Protein AF-A0A3M4YU44-F1 (afdb_monomer_lite)

Structure (mmCIF, N/CA/C/O backbone):
data_AF-A0A3M4YU44-F1
#
_entry.id   AF-A0A3M4YU44-F1
#
loop_
_atom_site.group_PDB
_atom_site.id
_atom_site.type_symbol
_atom_site.label_atom_id
_atom_site.label_alt_id
_atom_site.label_comp_id
_atom_site.label_asym_id
_atom_site.label_entity_id
_atom_site.label_seq_id
_atom_site.pdbx_PDB_ins_code
_atom_site.Cartn_x
_atom_site.Cartn_y
_atom_site.Cartn_z
_atom_site.occupancy
_atom_site.B_iso_or_equiv
_atom_site.auth_seq_id
_atom_site.auth_comp_id
_atom_site.auth_asym_id
_atom_site.auth_atom_id
_atom_site.pdbx_PDB_model_num
ATOM 1 N N . MET A 1 1 ? -4.300 -7.933 26.948 1.00 83.62 1 MET A N 1
ATOM 2 C CA . MET A 1 1 ? -4.674 -7.050 25.823 1.00 83.62 1 MET A CA 1
ATOM 3 C C . MET A 1 1 ? -3.833 -5.784 25.876 1.00 83.62 1 MET A C 1
ATOM 5 O O . MET A 1 1 ? -3.961 -5.032 26.837 1.00 83.62 1 MET A O 1
ATOM 9 N N . LYS A 1 2 ? -3.000 -5.558 24.861 1.00 88.75 2 LYS A N 1
ATOM 10 C CA . LYS A 1 2 ? -2.178 -4.358 24.699 1.00 88.75 2 LYS A CA 1
ATOM 11 C C . LYS A 1 2 ? -3.023 -3.205 24.168 1.00 88.75 2 LYS A C 1
ATOM 13 O O . LYS A 1 2 ? -3.857 -3.409 23.289 1.00 88.75 2 LYS A O 1
ATOM 18 N N . THR A 1 3 ? -2.814 -1.994 24.671 1.00 90.19 3 THR A N 1
ATOM 19 C CA . THR A 1 3 ? -3.514 -0.793 24.182 1.00 90.19 3 THR A CA 1
ATOM 20 C C . THR A 1 3 ? -2.537 0.156 23.498 1.00 90.19 3 THR A C 1
ATOM 22 O O . THR A 1 3 ? -1.571 0.607 24.126 1.00 90.19 3 THR A O 1
ATOM 25 N N . THR A 1 4 ? -2.831 0.515 22.255 1.00 93.12 4 THR A N 1
ATOM 26 C CA . THR A 1 4 ? -2.041 1.422 21.426 1.00 93.12 4 THR A CA 1
ATOM 27 C C . THR A 1 4 ? -2.797 2.729 21.220 1.00 93.12 4 THR A C 1
ATOM 29 O O . THR A 1 4 ? -3.861 2.755 20.602 1.00 93.12 4 THR A O 1
ATOM 32 N N . HIS A 1 5 ? -2.227 3.821 21.730 1.00 93.50 5 HIS A N 1
ATOM 33 C CA . HIS A 1 5 ? -2.733 5.177 21.531 1.00 93.50 5 HIS A CA 1
ATOM 34 C C . HIS A 1 5 ? -2.024 5.838 20.345 1.00 93.50 5 HIS A C 1
ATOM 36 O O . HIS A 1 5 ? -0.799 5.985 20.354 1.00 93.50 5 HIS A O 1
ATOM 42 N N . LEU A 1 6 ? -2.788 6.235 19.333 1.00 94.44 6 LEU A N 1
ATOM 43 C CA . LEU A 1 6 ? -2.293 6.915 18.140 1.00 94.44 6 LEU A CA 1
ATOM 44 C C . LEU A 1 6 ? -2.372 8.436 18.303 1.00 94.44 6 LEU A C 1
ATOM 46 O O . LEU A 1 6 ? -3.349 8.968 18.828 1.00 94.44 6 LEU A O 1
ATOM 50 N N . GLN A 1 7 ? -1.350 9.147 17.832 1.00 94.06 7 GLN A N 1
ATOM 51 C CA . GLN A 1 7 ? -1.320 10.607 17.807 1.00 94.06 7 GLN A CA 1
ATOM 52 C C . GLN A 1 7 ? -0.838 11.091 16.441 1.00 94.06 7 GLN A C 1
ATOM 54 O O . GLN A 1 7 ? 0.248 10.720 15.987 1.00 94.06 7 GLN A O 1
ATOM 59 N N . HIS A 1 8 ? -1.649 11.931 15.802 1.00 90.75 8 HIS A N 1
ATOM 60 C CA . HIS A 1 8 ? -1.311 12.575 14.538 1.00 90.75 8 HIS A CA 1
ATOM 61 C C . HIS A 1 8 ? -0.035 13.412 14.645 1.00 90.75 8 HIS A C 1
ATOM 63 O O . HIS A 1 8 ? 0.298 13.946 15.706 1.00 90.75 8 HIS A O 1
ATOM 69 N N . HIS A 1 9 ? 0.661 13.569 13.521 1.00 89.56 9 HIS A N 1
ATOM 70 C CA . HIS A 1 9 ? 1.688 14.592 13.396 1.00 89.56 9 HIS A CA 1
ATOM 71 C C . HIS A 1 9 ? 1.052 15.997 13.466 1.00 89.56 9 HIS A C 1
ATOM 73 O O . HIS A 1 9 ? 0.147 16.275 12.676 1.00 89.56 9 HIS A O 1
ATOM 79 N N . PRO A 1 10 ? 1.517 16.902 14.356 1.00 85.75 10 PRO A N 1
ATOM 80 C CA . PRO A 1 10 ? 0.877 18.206 14.568 1.00 85.75 10 PRO A CA 1
ATOM 81 C C . PRO A 1 10 ? 0.755 19.071 13.306 1.00 85.75 10 PRO A C 1
ATOM 83 O O . PRO A 1 10 ? -0.218 19.799 13.142 1.00 85.75 10 PRO A O 1
ATOM 86 N N . SER A 1 11 ? 1.714 18.969 12.379 1.00 86.31 11 SER A N 1
ATOM 87 C CA . SER A 1 11 ? 1.707 19.750 11.130 1.00 86.31 11 SER A CA 1
ATOM 88 C C . SER A 1 11 ? 0.613 19.362 10.126 1.00 86.31 11 SER A C 1
ATOM 90 O O . SER A 1 11 ? 0.439 20.068 9.138 1.00 86.31 11 SER A O 1
ATOM 92 N N . LEU A 1 12 ? -0.108 18.255 10.341 1.00 80.12 12 LEU A N 1
ATOM 93 C CA . LEU A 1 12 ? -1.156 17.802 9.418 1.00 80.12 12 LEU A CA 1
ATOM 94 C C . LEU A 1 12 ? -2.470 18.576 9.581 1.00 80.12 12 LEU A C 1
ATOM 96 O O . LEU A 1 12 ? -3.346 18.457 8.730 1.00 80.12 12 LEU A O 1
ATOM 100 N N . GLY A 1 13 ? -2.630 19.337 10.670 1.00 82.75 13 GLY A N 1
ATOM 101 C CA . GLY A 1 13 ? -3.867 20.070 10.959 1.00 82.75 13 GLY A CA 1
ATOM 102 C C . GLY A 1 13 ? -5.060 19.176 11.323 1.00 82.75 13 GLY A C 1
ATOM 103 O O . GLY A 1 13 ? -6.189 19.655 11.371 1.00 82.75 13 GLY A O 1
ATOM 104 N N . TYR A 1 14 ? -4.831 17.884 11.572 1.00 87.06 14 TYR A N 1
ATOM 105 C CA . TYR A 1 14 ? -5.854 16.970 12.081 1.00 87.06 14 TYR A CA 1
ATOM 106 C C . TYR A 1 14 ? -6.118 17.219 13.564 1.00 87.06 14 TYR A C 1
ATOM 108 O O . TYR A 1 14 ? -5.271 17.766 14.273 1.00 87.06 14 TYR A O 1
ATOM 116 N N . LEU A 1 15 ? -7.286 16.781 14.040 1.00 83.50 15 LEU A N 1
ATOM 117 C CA . LEU A 1 15 ? -7.643 16.919 15.447 1.00 83.50 15 LEU A CA 1
ATOM 118 C C . LEU A 1 15 ? -6.595 16.245 16.339 1.00 83.50 15 LEU A C 1
ATOM 120 O O . LEU A 1 15 ? -6.173 15.101 16.115 1.00 83.50 15 LEU A O 1
ATOM 124 N N . ALA A 1 16 ? -6.176 16.988 17.360 1.00 82.69 16 ALA A N 1
ATOM 125 C CA . ALA A 1 16 ? -5.323 16.476 18.414 1.00 82.69 16 ALA A CA 1
ATOM 126 C C . ALA A 1 16 ? -6.103 15.478 19.285 1.00 82.69 16 ALA A C 1
ATOM 128 O O . ALA A 1 16 ? -7.325 15.545 19.404 1.00 82.69 16 ALA A O 1
ATOM 129 N N . ALA A 1 17 ? -5.388 14.535 19.899 1.00 80.25 17 ALA A N 1
ATOM 130 C CA . ALA A 1 17 ? -6.001 13.419 20.622 1.00 80.25 17 ALA A CA 1
ATOM 131 C C . ALA A 1 17 ? -6.853 13.841 21.837 1.00 80.25 17 ALA A C 1
ATOM 133 O O . ALA A 1 17 ? -7.751 13.108 22.237 1.00 80.25 17 ALA A O 1
ATOM 134 N N . ASP A 1 18 ? -6.563 14.995 22.433 1.00 81.00 18 ASP A N 1
ATOM 135 C CA . ASP A 1 18 ? -7.327 15.608 23.528 1.00 81.00 18 ASP A CA 1
ATOM 136 C C . ASP A 1 18 ? -8.615 16.301 23.060 1.00 81.00 18 ASP A C 1
ATOM 138 O O . ASP A 1 18 ? -9.550 16.461 23.842 1.00 81.00 18 ASP A O 1
ATOM 142 N N . SER A 1 19 ? -8.659 16.677 21.784 1.00 84.62 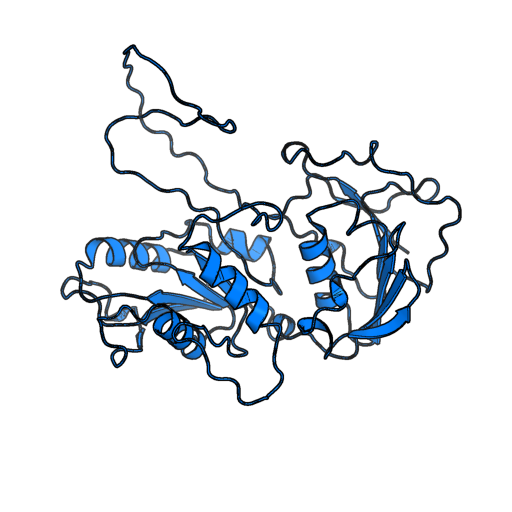19 SER A N 1
ATOM 143 C CA . SER A 1 19 ? -9.783 17.336 21.122 1.00 84.62 19 SER A CA 1
ATOM 144 C C . SER A 1 19 ? -10.756 16.333 20.488 1.00 84.62 19 SER A C 1
ATOM 146 O O . SER A 1 19 ? -11.848 16.709 20.066 1.00 84.62 19 SER A O 1
ATOM 148 N N . LEU A 1 20 ? -10.372 15.054 20.409 1.00 88.19 20 LEU A N 1
ATOM 149 C CA . LEU A 1 20 ? -11.251 13.965 19.992 1.00 88.19 20 LEU A CA 1
ATOM 150 C C . LEU A 1 20 ? -12.253 13.613 21.098 1.00 88.19 20 LEU A C 1
ATOM 152 O O . LEU A 1 20 ? -12.039 13.865 22.287 1.00 88.19 20 LEU A O 1
ATOM 156 N N . ARG A 1 21 ? -13.355 12.967 20.705 1.00 87.56 21 ARG A N 1
ATOM 157 C CA . ARG A 1 21 ? -14.306 12.396 21.666 1.00 87.56 21 ARG A CA 1
ATOM 158 C C . ARG A 1 21 ? -13.589 11.390 22.569 1.00 87.56 21 ARG A C 1
ATOM 160 O O . ARG A 1 21 ? -12.641 10.723 22.165 1.00 87.56 21 ARG A O 1
ATOM 167 N N . LYS A 1 22 ? -14.058 11.250 23.807 1.00 88.19 22 LYS A N 1
ATOM 168 C CA . LYS A 1 22 ? -13.514 10.247 24.731 1.00 88.19 22 LYS A CA 1
ATOM 169 C C . LYS A 1 22 ? -14.003 8.850 24.352 1.00 88.19 22 LYS A C 1
ATOM 171 O O . LYS A 1 22 ? -15.075 8.698 23.771 1.00 88.19 22 LYS A O 1
ATOM 176 N N . LEU A 1 23 ? -13.225 7.829 24.713 1.00 88.44 23 LEU A N 1
ATOM 177 C CA . LEU A 1 23 ? -13.698 6.447 24.635 1.00 88.44 23 LEU A CA 1
ATOM 178 C C . LEU A 1 23 ? -14.865 6.227 25.612 1.00 88.44 23 LEU A C 1
ATOM 180 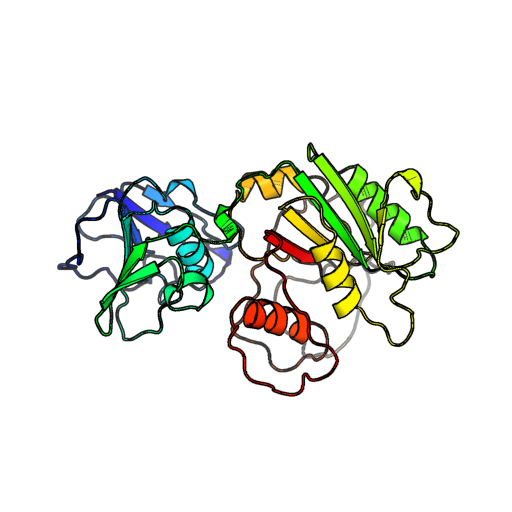O O . LEU A 1 23 ? -14.791 6.721 26.745 1.00 88.44 23 LEU A O 1
ATOM 184 N N . PRO A 1 24 ? -15.907 5.471 25.221 1.00 86.62 24 PRO A N 1
ATOM 185 C CA . PRO A 1 24 ? -16.984 5.098 26.128 1.00 86.62 24 PRO A CA 1
ATOM 186 C C . PRO A 1 24 ? -16.448 4.348 27.353 1.00 86.62 24 PRO A C 1
ATOM 188 O O . PRO A 1 24 ? -15.664 3.407 27.231 1.00 86.62 24 PRO A O 1
ATOM 191 N N . VAL A 1 25 ? -16.894 4.749 28.547 1.00 76.12 25 VAL A N 1
ATOM 192 C CA . VAL A 1 25 ? -16.453 4.186 29.841 1.00 76.12 25 VAL A CA 1
ATOM 193 C C . VAL A 1 25 ? -16.729 2.679 29.946 1.00 76.12 25 VAL A C 1
ATOM 195 O O . VAL A 1 25 ? -15.941 1.958 30.550 1.00 76.12 25 VAL A O 1
ATOM 198 N N . GLY A 1 26 ? -17.812 2.209 29.323 1.00 75.62 26 GLY A N 1
ATOM 199 C CA . GLY A 1 26 ? -18.230 0.806 29.294 1.00 75.62 26 GLY A CA 1
ATOM 200 C C . GLY A 1 26 ? -18.048 0.133 27.936 1.00 75.62 26 GLY A C 1
ATOM 201 O O . GLY A 1 26 ? -18.874 -0.700 27.581 1.00 75.62 26 GLY A O 1
ATOM 202 N N . LEU A 1 27 ? -17.036 0.514 27.145 1.00 83.12 27 LEU A N 1
ATOM 203 C CA . LEU A 1 27 ? -16.781 -0.125 25.852 1.00 83.12 27 LEU A CA 1
ATOM 204 C C . LEU A 1 27 ? -16.556 -1.637 26.032 1.00 83.12 27 LEU A C 1
ATOM 206 O O . LEU A 1 27 ? -15.514 -2.069 26.531 1.00 83.12 27 LEU A O 1
ATOM 210 N N . LEU A 1 28 ? -17.535 -2.429 25.600 1.00 81.31 28 LEU A N 1
ATOM 211 C CA . LEU A 1 28 ? -17.435 -3.880 25.522 1.00 81.31 28 LEU A CA 1
ATOM 212 C C . LEU A 1 28 ? -16.809 -4.254 24.181 1.00 81.31 28 LEU A C 1
ATOM 214 O O . LEU A 1 28 ? -17.248 -3.794 23.129 1.00 81.31 28 LEU A O 1
ATOM 218 N N . LEU A 1 29 ? -15.764 -5.076 24.226 1.00 84.88 29 LEU A N 1
ATOM 219 C CA . LEU A 1 29 ? -15.145 -5.610 23.019 1.00 84.88 29 LEU A CA 1
ATOM 220 C C . LEU A 1 29 ? -15.866 -6.907 22.633 1.00 84.88 29 LEU A C 1
ATOM 222 O O . LEU A 1 29 ? -16.117 -7.725 23.518 1.00 84.88 29 LEU A O 1
ATOM 226 N N . PRO A 1 30 ? -16.178 -7.121 21.343 1.00 81.00 30 PRO A N 1
ATOM 227 C CA . PRO A 1 30 ? -16.988 -8.263 20.904 1.00 81.00 30 PRO A CA 1
ATOM 228 C C . PRO A 1 30 ? -16.276 -9.613 21.060 1.00 81.00 30 PRO A C 1
ATOM 230 O O . PRO A 1 30 ? -16.898 -10.669 21.055 1.00 81.00 30 PRO A O 1
ATOM 233 N N . HIS A 1 31 ? -14.954 -9.606 21.218 1.00 81.62 31 HIS A N 1
ATOM 234 C CA . HIS A 1 31 ? -14.173 -10.796 21.517 1.00 81.62 31 HIS A CA 1
ATOM 235 C C . HIS A 1 31 ? -12.928 -10.427 22.323 1.00 81.62 31 HIS A C 1
ATOM 237 O O . HIS A 1 31 ? -12.498 -9.270 22.347 1.00 81.62 31 HIS A O 1
ATOM 243 N N . GLU A 1 32 ? -12.296 -11.431 22.932 1.00 83.19 32 GLU A N 1
ATOM 244 C CA . GLU A 1 32 ? -10.945 -11.265 23.457 1.00 83.19 32 GLU A CA 1
ATOM 245 C C . GLU A 1 32 ? -10.005 -10.860 22.320 1.00 83.19 32 GLU A C 1
ATOM 247 O O . GLU A 1 32 ? -9.928 -11.515 21.276 1.00 83.19 32 GLU A O 1
ATOM 252 N N . CYS A 1 33 ? -9.309 -9.742 22.496 1.00 87.38 33 CYS A N 1
ATOM 253 C CA . CYS A 1 33 ? -8.327 -9.262 21.542 1.00 87.38 33 CYS A CA 1
ATOM 254 C C . CYS A 1 33 ? -6.973 -9.077 22.225 1.00 87.38 33 CYS A C 1
ATOM 256 O O . CYS A 1 33 ? -6.862 -8.676 23.389 1.00 87.38 33 CYS A O 1
ATOM 258 N N . SER A 1 34 ? -5.920 -9.355 21.474 1.00 88.81 34 SER A N 1
ATOM 259 C CA . SER A 1 34 ? -4.541 -9.143 21.887 1.00 88.81 34 SER A CA 1
ATOM 260 C C . SER A 1 34 ? -4.178 -7.668 21.841 1.00 88.81 34 SER A C 1
ATOM 262 O O . SER A 1 34 ? -3.433 -7.216 22.709 1.00 88.81 34 SER A O 1
ATOM 264 N N . GLY A 1 35 ? -4.739 -6.912 20.890 1.00 91.06 35 GLY A N 1
ATOM 265 C CA . GLY A 1 35 ? -4.455 -5.493 20.683 1.00 91.06 35 GLY A CA 1
ATOM 266 C C . GLY A 1 35 ? -5.712 -4.639 20.532 1.00 91.06 35 GLY A C 1
ATOM 267 O O . GLY A 1 35 ? -6.650 -5.013 19.837 1.00 91.06 35 GLY A O 1
ATOM 268 N N . PHE A 1 36 ? -5.706 -3.468 21.161 1.00 93.12 36 PHE A N 1
ATOM 269 C CA . PHE A 1 36 ? -6.707 -2.417 20.996 1.00 93.12 36 PHE A CA 1
ATOM 270 C C . PHE A 1 36 ? -6.033 -1.143 20.493 1.00 93.12 36 PHE A C 1
ATOM 272 O O . PHE A 1 36 ? -5.060 -0.689 21.100 1.00 93.12 36 PHE A O 1
ATOM 279 N N . VAL A 1 37 ? -6.545 -0.560 19.413 1.00 94.75 37 VAL A N 1
ATOM 280 C CA . VAL A 1 37 ? -5.933 0.576 18.716 1.00 94.75 37 VAL A CA 1
ATOM 281 C C . VAL A 1 37 ? -6.946 1.709 18.561 1.00 94.75 37 VAL A C 1
ATOM 283 O O . VAL A 1 37 ? -8.046 1.499 18.051 1.00 94.75 37 VAL A O 1
ATOM 286 N N . SER A 1 38 ? -6.578 2.920 18.985 1.00 95.00 38 SER A N 1
ATOM 287 C CA . SER A 1 38 ? -7.413 4.117 18.815 1.00 95.00 38 SER A CA 1
ATOM 288 C C . SER A 1 38 ? -6.592 5.408 18.878 1.00 95.00 38 SER A C 1
ATOM 290 O O . SER A 1 38 ? -5.527 5.451 19.500 1.00 95.00 38 SER A O 1
ATOM 292 N N . PHE A 1 39 ? -7.106 6.487 18.280 1.00 94.06 39 PHE A N 1
ATOM 293 C CA . PHE A 1 39 ? -6.606 7.854 18.494 1.00 94.06 39 PHE A CA 1
ATOM 294 C C . PHE A 1 39 ? -7.086 8.461 19.818 1.00 94.06 39 PHE A C 1
ATOM 296 O O . PHE A 1 39 ? -6.513 9.434 20.318 1.00 94.06 39 PHE A O 1
ATOM 303 N N . ARG A 1 40 ? -8.110 7.861 20.424 1.00 92.56 40 ARG A N 1
ATOM 304 C CA . ARG A 1 40 ? -8.697 8.294 21.688 1.00 92.56 40 ARG A CA 1
ATOM 305 C C . ARG A 1 40 ? -7.987 7.601 22.843 1.00 92.56 40 ARG A C 1
ATOM 307 O O . ARG A 1 40 ? -7.779 6.388 22.836 1.00 92.56 40 ARG A O 1
ATOM 314 N N . ALA A 1 41 ? -7.604 8.371 23.857 1.00 82.25 41 ALA A N 1
ATOM 315 C CA . ALA A 1 41 ? -6.968 7.810 25.043 1.00 82.25 41 ALA A CA 1
ATOM 316 C C . ALA A 1 41 ? -7.983 7.001 25.867 1.00 82.25 41 ALA A C 1
ATOM 318 O O . ALA A 1 41 ? -9.099 7.459 26.119 1.00 82.25 41 ALA A O 1
ATOM 319 N N . HIS A 1 42 ? -7.589 5.807 26.317 1.00 76.69 42 HIS A N 1
ATOM 320 C CA . HIS A 1 42 ? -8.435 5.003 27.194 1.00 76.69 42 HIS A CA 1
ATOM 321 C C . HIS A 1 42 ? -8.488 5.638 28.595 1.00 76.69 42 HIS A C 1
ATOM 323 O O . HIS A 1 42 ? -7.430 5.879 29.175 1.00 76.69 42 HIS A O 1
ATOM 329 N N . PRO A 1 43 ? -9.684 5.882 29.173 1.00 70.50 43 PRO A N 1
ATOM 330 C CA . PRO A 1 43 ? -9.803 6.589 30.452 1.00 70.50 43 PRO A CA 1
ATOM 331 C C . PRO A 1 43 ? -9.228 5.807 31.644 1.00 70.50 43 PRO A C 1
ATOM 333 O O . PRO A 1 43 ? -8.604 6.403 32.512 1.00 70.50 43 PRO A O 1
ATOM 336 N N . PHE A 1 44 ? -9.406 4.479 31.676 1.00 70.31 44 PHE A N 1
ATOM 337 C CA . PHE A 1 44 ? -9.005 3.644 32.824 1.00 70.31 44 PHE A CA 1
ATOM 338 C C . PHE A 1 44 ? -7.826 2.694 32.576 1.00 70.31 44 PHE A C 1
ATOM 340 O O . PHE A 1 44 ? -7.139 2.310 33.518 1.00 70.31 44 PHE A O 1
ATOM 347 N N . ARG A 1 45 ? -7.574 2.277 31.328 1.00 71.50 45 ARG A N 1
ATOM 348 C CA . ARG A 1 45 ? -6.480 1.351 31.007 1.00 71.50 45 ARG A CA 1
ATOM 349 C C . ARG A 1 45 ? -5.213 2.135 30.702 1.00 71.50 45 ARG A C 1
ATOM 351 O O . ARG A 1 45 ? -5.212 3.034 29.862 1.00 71.50 45 ARG A O 1
ATOM 358 N N . LYS A 1 46 ? -4.119 1.769 31.373 1.00 72.69 46 LYS A N 1
ATOM 359 C CA . LYS A 1 46 ? -2.799 2.345 31.115 1.00 72.69 46 LYS A CA 1
ATOM 360 C C . LYS A 1 46 ? -2.396 2.037 29.675 1.00 72.69 46 LYS A C 1
ATOM 362 O O . LYS A 1 46 ? -2.344 0.877 29.283 1.00 72.69 46 LYS A O 1
ATOM 367 N N . ARG A 1 47 ? -2.082 3.086 28.911 1.00 74.06 47 ARG A N 1
ATOM 368 C CA . ARG A 1 47 ? -1.545 2.957 27.553 1.00 74.06 47 ARG A CA 1
ATOM 369 C C . ARG A 1 47 ? -0.215 2.207 27.581 1.00 74.06 47 ARG A C 1
ATOM 371 O O . ARG A 1 47 ? 0.779 2.730 28.078 1.00 74.06 47 ARG A O 1
ATOM 378 N N . GLU A 1 48 ? -0.210 0.986 27.064 1.00 81.25 48 GLU A N 1
ATOM 379 C CA . GLU A 1 48 ? 1.018 0.204 26.901 1.00 81.25 48 GLU A CA 1
ATOM 380 C C . GLU A 1 48 ? 1.911 0.793 25.803 1.00 81.25 48 GLU A C 1
ATOM 382 O O . GLU A 1 48 ? 3.132 0.811 25.938 1.00 81.25 48 GLU A O 1
ATOM 387 N N . ARG A 1 49 ? 1.308 1.345 24.741 1.00 88.25 49 ARG A N 1
ATOM 388 C CA . ARG A 1 49 ? 2.041 1.944 23.624 1.00 88.25 49 ARG A CA 1
ATOM 389 C C . ARG A 1 49 ? 1.451 3.278 23.187 1.00 88.25 49 ARG A C 1
ATOM 391 O O . ARG A 1 49 ? 0.234 3.448 23.148 1.00 88.25 49 ARG A O 1
ATOM 398 N N . VAL A 1 50 ? 2.327 4.212 22.815 1.00 91.81 50 VAL A N 1
ATOM 399 C CA . VAL A 1 50 ? 1.957 5.487 22.188 1.00 91.81 50 VAL A CA 1
ATOM 400 C C . VAL A 1 50 ? 2.737 5.645 20.893 1.00 91.81 50 VAL A C 1
ATOM 402 O O . VAL A 1 50 ? 3.967 5.670 20.919 1.00 91.81 50 VAL A O 1
ATOM 405 N N . ILE A 1 51 ? 2.029 5.777 19.774 1.00 92.38 51 ILE A N 1
ATOM 406 C CA . ILE A 1 51 ? 2.625 6.109 18.479 1.00 92.38 51 ILE A CA 1
ATOM 407 C C . ILE A 1 51 ? 2.395 7.592 18.243 1.00 92.38 51 ILE A C 1
ATOM 409 O O . ILE A 1 51 ? 1.266 8.032 18.034 1.00 92.38 51 ILE A O 1
ATOM 413 N N . LYS A 1 52 ? 3.480 8.359 18.310 1.00 92.19 52 LYS A N 1
ATOM 414 C CA . LYS A 1 52 ? 3.467 9.801 18.073 1.00 92.19 52 LYS A CA 1
ATOM 415 C C . LYS A 1 52 ? 3.771 10.111 16.619 1.00 92.19 52 LYS A C 1
ATOM 417 O O . LYS A 1 52 ? 4.407 9.310 15.939 1.00 92.19 52 LYS A O 1
ATOM 422 N N . ASN A 1 53 ? 3.401 11.317 16.195 1.00 90.38 53 ASN A N 1
ATOM 423 C CA . ASN A 1 53 ? 3.792 11.866 14.902 1.00 90.38 53 ASN A CA 1
ATOM 424 C C . ASN A 1 53 ? 3.337 11.007 13.713 1.00 90.38 53 ASN A C 1
ATOM 426 O O . ASN A 1 53 ? 4.023 10.932 12.696 1.00 90.38 53 ASN A O 1
ATOM 430 N N . LEU A 1 54 ? 2.179 10.354 13.844 1.00 89.38 54 LEU A N 1
ATOM 431 C CA . LEU A 1 54 ? 1.642 9.503 12.797 1.00 89.38 54 LEU A CA 1
ATOM 432 C C . LEU A 1 54 ? 1.250 10.350 11.579 1.00 89.38 54 LEU A C 1
ATOM 434 O O . LEU A 1 54 ? 0.478 11.305 11.681 1.00 89.38 54 LEU A O 1
ATOM 438 N N . HIS A 1 55 ? 1.794 9.974 10.427 1.00 85.06 55 HIS A N 1
ATOM 439 C CA . HIS A 1 55 ? 1.534 10.562 9.118 1.00 85.06 55 HIS A CA 1
ATOM 440 C C . HIS A 1 55 ? 1.590 9.461 8.055 1.00 85.06 55 HIS A C 1
ATOM 442 O O . HIS A 1 55 ? 2.114 8.379 8.313 1.00 85.06 55 HIS A O 1
ATOM 448 N N . ALA A 1 56 ? 1.151 9.741 6.828 1.00 81.00 56 ALA A N 1
ATOM 449 C CA . ALA A 1 56 ? 1.055 8.729 5.771 1.00 81.00 56 ALA A CA 1
ATOM 450 C C . ALA A 1 56 ? 2.381 8.027 5.407 1.00 81.00 56 ALA A C 1
ATOM 452 O O . ALA A 1 56 ? 2.371 6.898 4.932 1.00 81.00 56 ALA A O 1
ATOM 453 N N . ALA A 1 57 ? 3.526 8.670 5.658 1.00 74.44 57 ALA A N 1
ATOM 454 C CA . ALA A 1 57 ? 4.848 8.076 5.437 1.00 74.44 57 ALA A CA 1
ATOM 455 C C . ALA A 1 57 ? 5.342 7.154 6.571 1.00 74.44 57 ALA A C 1
ATOM 457 O O . ALA A 1 57 ? 6.449 6.627 6.488 1.00 74.44 57 ALA A O 1
ATOM 458 N N . LEU A 1 58 ? 4.584 7.019 7.663 1.00 81.12 58 LEU A N 1
ATOM 459 C CA . LEU A 1 58 ? 4.968 6.242 8.837 1.00 81.12 58 LEU A CA 1
ATOM 460 C C . LEU A 1 58 ? 3.975 5.100 9.011 1.00 81.12 58 LEU A C 1
ATOM 462 O O . LEU A 1 58 ? 2.823 5.330 9.373 1.00 81.12 58 LEU A O 1
ATOM 466 N N . ARG A 1 59 ? 4.447 3.871 8.804 1.00 86.31 59 ARG A N 1
ATOM 467 C CA . ARG A 1 59 ? 3.681 2.662 9.102 1.00 86.31 59 ARG A CA 1
ATOM 468 C C . ARG A 1 59 ? 4.093 2.112 10.460 1.00 86.31 59 ARG A C 1
ATOM 470 O O . ARG A 1 59 ? 5.245 1.705 10.624 1.00 86.31 59 ARG A O 1
ATOM 477 N N . PRO A 1 60 ? 3.198 2.100 11.458 1.00 89.38 60 PRO A N 1
ATOM 478 C CA . PRO A 1 60 ? 3.528 1.618 12.790 1.00 89.38 60 PRO A CA 1
ATOM 479 C C . PRO A 1 60 ? 3.470 0.086 12.865 1.00 89.38 60 PRO A C 1
ATOM 481 O O . PRO A 1 60 ? 2.722 -0.476 13.659 1.00 89.38 60 PRO A O 1
ATOM 484 N N . LEU A 1 61 ? 4.269 -0.599 12.042 1.00 89.31 61 LEU A N 1
ATOM 485 C CA . LEU A 1 61 ? 4.189 -2.053 11.864 1.00 89.31 61 LEU A CA 1
ATOM 486 C C . LEU A 1 61 ? 4.384 -2.844 13.157 1.00 89.31 61 LEU A C 1
ATOM 488 O O . LEU A 1 61 ? 3.802 -3.908 13.321 1.00 89.31 61 LEU A O 1
ATOM 492 N N . SER A 1 62 ? 5.140 -2.297 14.109 1.00 87.25 62 SER A N 1
ATOM 493 C CA . SER A 1 62 ? 5.366 -2.945 15.398 1.00 87.25 62 SER A CA 1
ATOM 494 C C . SER A 1 62 ? 4.084 -3.181 16.195 1.00 87.25 62 SER A C 1
ATOM 496 O O . SER A 1 62 ? 4.116 -3.975 17.129 1.00 87.25 62 SER A O 1
ATOM 498 N N . MET A 1 63 ? 2.980 -2.468 15.918 1.00 88.88 63 MET A N 1
ATOM 499 C CA . MET A 1 63 ? 1.717 -2.625 16.657 1.00 88.88 63 MET A CA 1
ATOM 500 C C . MET A 1 63 ? 0.913 -3.867 16.274 1.00 88.88 63 MET A C 1
ATOM 502 O O . MET A 1 63 ? -0.043 -4.186 16.980 1.00 88.88 63 MET A O 1
ATOM 506 N N . TYR A 1 64 ? 1.300 -4.544 15.195 1.00 88.81 64 TYR A N 1
ATOM 507 C CA . TYR A 1 64 ? 0.700 -5.796 14.765 1.00 88.81 64 TYR A CA 1
ATOM 508 C C . TYR A 1 64 ? 1.546 -6.960 15.292 1.00 88.81 64 TYR A C 1
ATOM 510 O O . TYR A 1 64 ? 2.661 -7.186 14.831 1.00 88.81 64 TYR A O 1
ATOM 518 N N . ASP A 1 65 ? 1.005 -7.669 16.279 1.00 82.88 65 ASP A N 1
ATOM 519 C CA . ASP A 1 65 ? 1.582 -8.851 16.926 1.00 82.88 65 ASP A CA 1
ATOM 520 C C . ASP A 1 65 ? 0.562 -9.996 16.849 1.00 82.88 65 ASP A C 1
ATOM 522 O O . ASP A 1 65 ? -0.633 -9.735 16.792 1.00 82.88 65 ASP A O 1
ATOM 526 N N . SER A 1 66 ? 0.984 -11.257 16.974 1.00 86.81 66 SER A N 1
ATOM 527 C CA . SER A 1 66 ? 0.056 -12.401 16.994 1.00 86.81 66 SER A CA 1
ATOM 528 C C . SER A 1 66 ? -1.192 -12.180 17.868 1.00 86.81 66 SER A C 1
ATOM 530 O O . SER A 1 66 ? -1.111 -11.782 19.040 1.00 86.81 66 SER A O 1
ATOM 532 N N . GLY A 1 67 ? -2.341 -12.529 17.307 1.00 91.69 67 GLY A N 1
ATOM 533 C CA . GLY A 1 67 ? -3.646 -12.529 17.937 1.00 91.69 67 GLY A CA 1
ATOM 534 C C . GLY A 1 67 ? -4.593 -11.477 17.370 1.00 91.69 67 GLY A C 1
ATOM 535 O O . GLY A 1 67 ? -4.312 -10.781 16.403 1.00 91.69 67 GLY A O 1
ATOM 536 N N . SER A 1 68 ? -5.785 -11.402 17.958 1.00 94.88 68 SER A N 1
ATOM 537 C CA . SER A 1 68 ? -6.871 -10.610 17.372 1.00 94.88 68 SER A CA 1
ATOM 538 C C . SER A 1 68 ? -6.759 -9.120 17.718 1.00 94.88 68 SER A C 1
ATOM 540 O O . SER A 1 68 ? -6.320 -8.774 18.819 1.00 94.88 68 SER A O 1
ATOM 542 N N . TYR A 1 69 ? -7.208 -8.235 16.826 1.00 94.00 69 TYR A N 1
ATOM 543 C CA . TYR A 1 69 ? -7.141 -6.778 17.011 1.00 94.00 69 TYR A CA 1
ATOM 544 C C . TYR A 1 69 ? -8.523 -6.124 17.028 1.00 94.00 69 TYR A C 1
ATOM 546 O O . TYR A 1 69 ? -9.424 -6.541 16.304 1.00 94.00 69 TYR A O 1
ATOM 554 N N . CYS A 1 70 ? -8.655 -5.038 17.784 1.00 95.62 70 CYS A N 1
ATOM 555 C CA . CYS A 1 70 ? -9.814 -4.152 17.755 1.00 95.62 70 CYS A CA 1
ATOM 556 C C . CYS A 1 70 ? -9.371 -2.715 17.451 1.00 95.62 70 CYS A C 1
ATOM 558 O O . CYS A 1 70 ? -8.543 -2.154 18.171 1.00 95.62 70 CYS A O 1
ATOM 560 N N . PHE A 1 71 ? -9.948 -2.115 16.414 1.00 96.50 71 PHE A N 1
ATOM 561 C CA . PHE A 1 71 ? -9.792 -0.708 16.052 1.00 96.50 71 PHE A CA 1
ATOM 562 C C . PHE A 1 71 ? -11.044 0.046 16.480 1.00 96.50 71 PHE A C 1
ATOM 564 O O . PHE A 1 71 ? -12.147 -0.357 16.121 1.00 96.50 71 PHE A O 1
ATOM 571 N N . TYR A 1 72 ? -10.880 1.130 17.237 1.00 95.94 72 TYR A N 1
ATOM 572 C CA . TYR A 1 72 ? -11.997 1.968 17.670 1.00 95.94 72 TYR A CA 1
ATOM 573 C C . TYR A 1 72 ? -11.847 3.398 17.165 1.00 95.94 72 TYR A C 1
ATOM 575 O O . TYR A 1 72 ? -10.831 4.048 17.449 1.00 95.94 72 TYR A O 1
ATOM 583 N N . GLY A 1 73 ? -12.887 3.904 16.503 1.00 95.25 73 GLY A N 1
ATOM 584 C CA . GLY A 1 73 ? -12.985 5.292 16.055 1.00 95.25 73 GLY A CA 1
ATOM 585 C C . GLY A 1 73 ? -11.991 5.636 14.950 1.00 95.25 73 GLY A C 1
ATOM 586 O O . GLY A 1 73 ? -11.759 6.802 14.669 1.00 95.25 73 GLY A O 1
ATOM 587 N N . VAL A 1 74 ? -11.310 4.650 14.365 1.00 95.12 74 VAL A N 1
ATOM 588 C CA . VAL A 1 74 ? -10.139 4.918 13.524 1.00 95.12 74 VAL A CA 1
ATOM 589 C C . VAL A 1 74 ? -10.548 5.554 12.202 1.00 95.12 74 VAL A C 1
ATOM 591 O O . VAL A 1 74 ? -9.848 6.464 11.760 1.00 95.12 74 VAL A O 1
ATOM 594 N N . GLN A 1 75 ? -11.670 5.137 11.602 1.00 93.19 75 GLN A N 1
ATOM 595 C CA . GLN A 1 75 ? -12.172 5.737 10.363 1.00 93.19 75 GLN A CA 1
ATOM 596 C C . GLN A 1 75 ? -12.767 7.123 10.589 1.00 93.19 75 GLN A C 1
ATOM 598 O O . GLN A 1 75 ? -12.595 7.996 9.740 1.00 93.19 75 GLN A O 1
ATOM 603 N N . SER A 1 76 ? -13.455 7.330 11.713 1.00 91.56 76 SER A N 1
ATOM 604 C CA . SER A 1 76 ? -14.056 8.629 12.031 1.00 91.56 76 SER A CA 1
ATOM 605 C C . SER A 1 76 ? -13.036 9.662 12.517 1.00 91.56 76 SER A C 1
ATOM 607 O O . SER A 1 76 ? -13.175 10.846 12.211 1.00 91.56 76 SER A O 1
ATOM 609 N N . ASP A 1 77 ? -11.990 9.236 13.227 1.00 93.00 77 ASP A N 1
ATOM 610 C CA . ASP A 1 77 ? -11.028 10.147 13.854 1.00 93.00 77 ASP A CA 1
ATOM 611 C C . ASP A 1 77 ? -9.841 10.516 12.946 1.00 93.00 77 ASP A C 1
ATOM 613 O O . ASP A 1 77 ? -9.098 11.446 13.277 1.00 93.00 77 ASP A O 1
ATOM 617 N N . SER A 1 78 ? -9.603 9.799 11.836 1.00 89.19 78 SER A N 1
ATOM 618 C CA . SER A 1 78 ? -8.388 10.003 11.039 1.00 89.19 78 SER A CA 1
ATOM 619 C C . SER A 1 78 ? -8.510 9.688 9.543 1.00 89.19 78 SER A C 1
ATOM 621 O O . SER A 1 78 ? -8.844 8.562 9.169 1.00 89.19 78 SER A O 1
ATOM 623 N N . PRO A 1 79 ? -8.037 10.592 8.661 1.00 86.44 79 PRO A N 1
ATOM 624 C CA . PRO A 1 79 ? -7.800 10.283 7.247 1.00 86.44 79 PRO A CA 1
ATOM 625 C C . PRO A 1 79 ? -6.738 9.196 7.006 1.00 86.44 79 PRO A C 1
ATOM 627 O O . PRO A 1 79 ? -6.600 8.705 5.888 1.00 86.44 79 PRO A O 1
ATOM 630 N N . LEU A 1 80 ? -5.965 8.808 8.030 1.00 87.00 80 LEU A N 1
ATOM 631 C CA . LEU A 1 80 ? -4.959 7.744 7.938 1.00 87.00 80 LEU A CA 1
ATOM 632 C C . LEU A 1 80 ? -5.558 6.338 8.097 1.00 87.00 80 LEU A C 1
ATOM 634 O O . LEU A 1 80 ? -4.832 5.351 7.954 1.00 87.00 80 L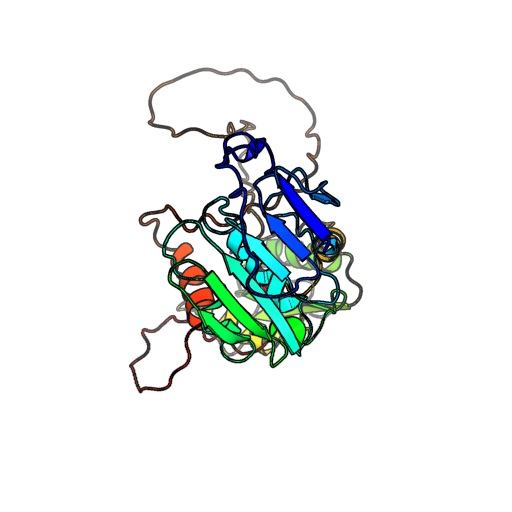EU A O 1
ATOM 638 N N . ALA A 1 81 ? -6.863 6.225 8.367 1.00 89.50 81 ALA A N 1
ATOM 639 C CA . ALA A 1 81 ? -7.543 4.949 8.564 1.00 89.50 81 ALA A CA 1
ATOM 640 C C . ALA A 1 81 ? -7.302 3.921 7.449 1.00 89.50 81 ALA A C 1
ATOM 642 O O . ALA A 1 81 ? -7.006 2.779 7.793 1.00 89.50 81 ALA A O 1
ATOM 643 N N . PRO A 1 82 ? -7.325 4.272 6.145 1.00 89.00 82 PRO A N 1
ATOM 644 C CA . PRO A 1 82 ? -7.045 3.306 5.086 1.00 89.00 82 PRO A CA 1
ATOM 645 C C . PRO A 1 82 ? -5.671 2.644 5.203 1.00 89.00 82 PRO A C 1
ATOM 647 O O . PRO A 1 82 ? -5.543 1.475 4.874 1.00 89.00 82 PRO A O 1
ATOM 650 N N . LEU A 1 83 ? -4.645 3.355 5.685 1.00 86.50 83 LEU A N 1
ATOM 651 C CA . LEU A 1 83 ? -3.302 2.785 5.860 1.00 86.50 83 LEU A CA 1
ATOM 652 C C . LEU A 1 83 ? -3.256 1.827 7.054 1.00 86.50 83 LEU A C 1
ATOM 654 O O . LEU A 1 83 ? -2.680 0.747 6.967 1.00 86.50 83 LEU A O 1
ATOM 658 N N . LEU A 1 84 ? -3.905 2.201 8.157 1.00 91.69 84 LEU A N 1
ATOM 659 C CA . LEU A 1 84 ? -3.974 1.373 9.363 1.00 91.69 84 LEU A CA 1
ATOM 660 C C . LEU A 1 84 ? -4.811 0.109 9.124 1.00 91.69 84 LEU A C 1
ATOM 662 O O . LEU A 1 84 ? -4.408 -0.992 9.486 1.00 91.69 84 LEU A O 1
ATOM 666 N N . LEU A 1 85 ? -5.961 0.259 8.468 1.00 93.38 85 LEU A N 1
ATOM 667 C CA . LEU A 1 85 ? -6.859 -0.843 8.129 1.00 93.38 85 LEU A CA 1
ATOM 668 C C . LEU A 1 85 ? -6.373 -1.648 6.925 1.00 93.38 85 LEU A C 1
ATOM 670 O O . LEU A 1 85 ? -6.797 -2.783 6.759 1.00 93.38 85 LEU A O 1
ATOM 674 N N . TRP A 1 86 ? -5.464 -1.116 6.109 1.00 92.06 86 TRP A N 1
ATOM 675 C CA . TRP A 1 86 ? -4.700 -1.936 5.179 1.00 92.06 86 TRP A CA 1
ATOM 676 C C . TRP A 1 86 ? -3.752 -2.851 5.952 1.00 92.06 86 TRP A C 1
ATOM 678 O O . TRP A 1 86 ? -3.801 -4.063 5.784 1.00 92.06 86 TRP A O 1
ATOM 688 N N . ASP A 1 87 ? -2.926 -2.307 6.841 1.00 92.44 87 ASP A N 1
ATOM 689 C CA . ASP A 1 87 ? -1.917 -3.098 7.549 1.00 92.44 87 ASP A CA 1
ATOM 690 C C . ASP A 1 87 ? -2.529 -4.149 8.491 1.00 92.44 87 ASP A C 1
ATOM 692 O O . ASP A 1 87 ? -2.062 -5.287 8.514 1.00 92.44 87 ASP A O 1
ATOM 696 N N . GLY A 1 88 ? -3.610 -3.813 9.203 1.00 94.38 88 GLY A N 1
ATOM 697 C CA . GLY A 1 88 ? -4.307 -4.711 10.133 1.00 94.38 88 GLY A CA 1
ATOM 698 C C . GLY A 1 88 ? -4.480 -6.150 9.632 1.00 94.38 88 GLY A C 1
ATOM 699 O O . GLY A 1 88 ? -3.890 -7.061 10.210 1.00 94.38 88 GLY A O 1
ATOM 700 N N . PRO A 1 89 ? -5.247 -6.394 8.559 1.00 95.19 89 PRO A N 1
ATOM 701 C CA . PRO A 1 89 ? -5.465 -7.734 8.033 1.00 95.19 89 PRO A CA 1
ATOM 702 C C . PRO A 1 89 ? -4.223 -8.336 7.353 1.00 95.19 89 PRO A C 1
ATOM 704 O O . PRO A 1 89 ? -4.081 -9.558 7.367 1.00 95.19 89 PRO A O 1
ATOM 707 N N . HIS A 1 90 ? -3.298 -7.531 6.812 1.00 93.69 90 HIS A N 1
ATOM 708 C CA . HIS A 1 90 ? -2.062 -8.048 6.205 1.00 93.69 90 HIS A CA 1
ATOM 709 C C . HIS A 1 90 ? -1.082 -8.603 7.240 1.00 93.69 90 HIS A C 1
ATOM 711 O O . HIS A 1 90 ? -0.308 -9.494 6.904 1.00 93.69 90 HIS A O 1
ATOM 717 N N . PHE A 1 91 ? -1.104 -8.110 8.481 1.00 93.31 91 PHE A N 1
ATOM 718 C CA . PHE A 1 91 ? -0.282 -8.613 9.592 1.00 93.31 91 PHE A CA 1
ATOM 719 C C . PHE A 1 91 ? -1.064 -9.476 10.598 1.00 93.31 91 PHE A C 1
ATOM 721 O O . PHE A 1 91 ? -0.506 -9.928 11.593 1.00 93.31 91 PHE A O 1
ATOM 728 N N . LEU A 1 92 ? -2.347 -9.731 10.343 1.00 95.50 92 LEU A N 1
ATOM 729 C CA . LEU A 1 92 ? -3.163 -10.693 11.083 1.00 95.50 92 LEU A CA 1
ATOM 730 C C . LEU A 1 92 ? -2.854 -12.120 10.600 1.00 95.50 92 LEU A C 1
ATOM 732 O O . LEU A 1 92 ? -2.728 -12.336 9.391 1.00 95.50 92 LEU A O 1
ATOM 736 N N . ASN A 1 93 ? -2.765 -13.112 11.485 1.00 95.50 93 ASN A N 1
ATOM 737 C CA . ASN A 1 93 ? -2.597 -14.503 11.054 1.00 95.50 93 ASN A CA 1
ATOM 738 C C . ASN A 1 93 ? -3.930 -15.110 10.599 1.00 95.50 93 ASN A C 1
ATOM 740 O O . ASN A 1 93 ? -5.015 -14.701 11.017 1.00 95.50 93 ASN A O 1
ATOM 744 N N . VAL A 1 94 ? -3.862 -16.131 9.743 1.00 96.75 94 VAL A N 1
ATOM 745 C CA . VAL A 1 94 ? -5.049 -16.920 9.386 1.00 96.75 94 VAL A CA 1
ATOM 746 C C . VAL A 1 94 ? -5.617 -17.572 10.650 1.00 96.75 94 VAL A C 1
ATOM 748 O O . VAL A 1 94 ? -4.888 -18.168 11.436 1.00 96.75 94 VAL A O 1
ATOM 751 N N . GLY A 1 95 ? -6.929 -17.451 10.843 1.00 96.62 95 GLY A N 1
ATOM 752 C CA . GLY A 1 95 ? -7.645 -17.914 12.029 1.00 96.62 95 GLY A CA 1
ATOM 753 C C . GLY A 1 95 ? -7.938 -16.815 13.053 1.00 96.62 95 GLY A C 1
ATOM 754 O O . GLY A 1 95 ? -8.901 -16.954 13.811 1.00 96.62 95 GLY A O 1
ATOM 755 N N . GLU A 1 96 ? -7.178 -15.720 13.045 1.00 96.94 96 GLU A N 1
ATOM 756 C CA . GLU A 1 96 ? -7.352 -14.597 13.969 1.00 96.94 96 GLU A CA 1
ATOM 757 C C . GLU A 1 96 ? -8.429 -13.613 13.483 1.00 96.94 96 GLU A C 1
ATOM 759 O O . GLU A 1 96 ? -8.918 -13.689 12.347 1.00 96.94 96 GLU A O 1
ATOM 764 N N . LYS A 1 97 ? -8.839 -12.704 14.376 1.00 97.62 97 LYS A N 1
ATOM 765 C CA . LYS A 1 97 ? -9.946 -11.772 14.152 1.00 97.62 97 LYS A CA 1
ATOM 766 C C . LYS A 1 97 ? -9.486 -10.317 14.140 1.00 97.62 97 LYS A C 1
ATOM 768 O O . LYS A 1 97 ? -8.597 -9.926 14.893 1.00 97.62 97 LYS A O 1
ATOM 773 N N . ILE A 1 98 ? -10.151 -9.504 13.333 1.00 97.38 98 ILE A N 1
ATOM 774 C CA . ILE A 1 98 ? -10.037 -8.046 13.349 1.00 97.38 98 ILE A CA 1
ATOM 775 C C . ILE A 1 98 ? -11.429 -7.442 13.479 1.00 97.38 98 ILE A C 1
ATOM 777 O O . ILE A 1 98 ? -12.333 -7.792 12.722 1.00 97.38 98 ILE A O 1
ATOM 781 N N . THR A 1 99 ? -11.591 -6.532 14.433 1.00 97.62 99 THR A N 1
ATOM 782 C CA . THR A 1 99 ? -12.829 -5.779 14.642 1.00 97.62 99 THR A CA 1
ATOM 783 C C . THR A 1 99 ? -12.599 -4.302 14.381 1.00 97.62 99 THR A C 1
ATOM 785 O O . THR A 1 99 ? -11.601 -3.743 14.840 1.00 97.62 99 THR A O 1
ATOM 788 N N . VAL A 1 100 ? -13.540 -3.663 13.689 1.00 97.69 100 VAL A N 1
ATOM 789 C CA . VAL A 1 100 ? -13.617 -2.206 13.533 1.00 97.69 100 VAL A CA 1
ATOM 790 C C . VAL A 1 100 ? -14.902 -1.719 14.194 1.00 97.69 100 VAL A C 1
ATOM 792 O O . VAL A 1 100 ? -15.977 -2.211 13.860 1.00 97.69 100 VAL A O 1
ATOM 795 N N . ILE A 1 101 ? -14.775 -0.781 15.132 1.00 96.69 101 ILE A N 1
ATOM 796 C CA . ILE A 1 101 ? -15.871 -0.187 15.904 1.00 96.69 101 ILE A CA 1
ATOM 797 C C . ILE A 1 101 ? -15.857 1.325 15.677 1.00 96.69 101 ILE A C 1
ATOM 799 O O . ILE A 1 101 ? -14.809 1.957 15.808 1.00 96.69 101 ILE A O 1
ATOM 803 N N . GLU A 1 102 ? -17.011 1.914 15.389 1.00 95.50 102 GLU A N 1
ATOM 804 C CA . GLU A 1 102 ? -17.194 3.356 15.200 1.00 95.50 102 GLU A CA 1
ATOM 805 C C . GLU A 1 102 ? -18.342 3.877 16.086 1.00 95.50 102 GLU A C 1
ATOM 807 O O . GLU A 1 102 ? -19.109 3.102 16.651 1.00 95.50 102 GLU A O 1
ATOM 812 N N . ASP A 1 103 ? -18.461 5.199 16.250 1.00 93.00 103 ASP A N 1
ATOM 813 C CA . ASP A 1 103 ? -19.546 5.787 17.062 1.00 93.00 103 ASP A CA 1
ATOM 814 C C . ASP A 1 103 ? -20.904 5.792 16.332 1.00 93.00 103 ASP A C 1
ATOM 816 O O . ASP A 1 103 ? -21.952 5.933 16.963 1.00 93.00 103 ASP A O 1
ATOM 820 N N . THR A 1 104 ? -20.891 5.710 15.002 1.00 92.81 104 THR A N 1
ATOM 821 C CA . THR A 1 104 ? -22.067 5.826 14.129 1.00 92.81 104 THR A CA 1
ATOM 822 C C . THR A 1 104 ? -22.031 4.761 13.044 1.00 92.81 104 THR A C 1
ATOM 824 O O . THR A 1 104 ? -21.004 4.116 12.837 1.00 92.81 104 THR A O 1
ATOM 827 N N . GLU A 1 105 ? -23.153 4.589 12.346 1.00 94.69 105 GLU A N 1
ATOM 828 C CA . GLU A 1 105 ? -23.217 3.713 11.180 1.00 94.69 105 GLU A CA 1
ATOM 829 C C . GLU A 1 105 ? -22.177 4.102 10.126 1.00 94.69 105 GLU A C 1
ATOM 831 O O . GLU A 1 105 ? -21.899 5.290 9.925 1.00 94.69 105 GLU A O 1
ATOM 836 N N . PHE A 1 106 ? -21.556 3.096 9.506 1.00 92.00 106 PHE A N 1
ATOM 837 C CA . PHE A 1 106 ? -20.439 3.305 8.596 1.00 92.00 106 PHE A CA 1
ATOM 838 C C . PHE A 1 106 ? -20.283 2.178 7.573 1.00 92.00 106 PHE A C 1
ATOM 840 O O . PHE A 1 106 ? -20.598 1.018 7.831 1.00 92.00 106 PHE A O 1
ATOM 847 N N . GLU A 1 107 ? -19.689 2.519 6.431 1.00 92.62 107 GLU A N 1
ATOM 848 C CA . GLU A 1 107 ? -19.138 1.540 5.497 1.00 92.62 107 GLU A CA 1
ATOM 849 C C . GLU A 1 107 ? -17.705 1.192 5.916 1.00 92.62 107 GLU A C 1
ATOM 851 O O . GLU A 1 107 ? -16.830 2.062 6.035 1.00 92.62 107 GLU A O 1
ATOM 856 N N . CYS A 1 108 ? -17.447 -0.087 6.184 1.00 93.69 108 CYS A N 1
ATOM 857 C CA . CYS A 1 108 ? -16.138 -0.515 6.651 1.00 93.69 108 CYS A CA 1
ATOM 858 C C . CYS A 1 108 ? -15.149 -0.585 5.484 1.00 93.69 108 CYS A C 1
ATOM 860 O O . CYS A 1 108 ? -15.413 -1.218 4.468 1.00 93.69 108 CYS A O 1
ATOM 862 N N . TYR A 1 109 ? -13.952 -0.015 5.642 1.00 91.81 109 TYR A N 1
ATOM 863 C CA . TYR A 1 109 ? -12.877 -0.117 4.647 1.00 91.81 109 TYR A CA 1
ATOM 864 C C . TYR A 1 109 ? -12.541 -1.575 4.284 1.00 91.81 109 TYR A C 1
ATOM 866 O O . TYR A 1 109 ? -12.156 -1.858 3.149 1.00 91.81 109 TYR A O 1
ATOM 874 N N . LEU A 1 110 ? -12.713 -2.497 5.236 1.00 95.00 110 LEU A N 1
ATOM 875 C CA . LEU A 1 110 ? -12.465 -3.929 5.063 1.00 95.00 110 LEU A CA 1
ATOM 876 C C . LEU A 1 110 ? -13.561 -4.662 4.268 1.00 95.00 110 LEU A C 1
ATOM 878 O O . LEU A 1 110 ? -13.351 -5.817 3.914 1.00 95.00 110 LEU A O 1
ATOM 882 N N . ASP A 1 111 ? -14.677 -4.002 3.932 1.00 93.75 111 ASP A N 1
ATOM 883 C CA . ASP A 1 111 ? -15.731 -4.556 3.062 1.00 93.75 111 ASP A CA 1
ATOM 884 C C . ASP A 1 111 ? -15.360 -4.529 1.570 1.00 93.75 111 ASP A C 1
ATOM 886 O O . ASP A 1 111 ? -16.074 -5.071 0.727 1.00 93.75 111 ASP A O 1
ATOM 890 N N . ARG A 1 112 ? -14.232 -3.905 1.213 1.00 87.88 112 ARG A N 1
ATOM 891 C CA . ARG A 1 112 ? -13.766 -3.825 -0.177 1.00 87.88 112 ARG A CA 1
ATOM 892 C C . ARG A 1 112 ? -13.469 -5.212 -0.753 1.00 87.88 112 ARG A C 1
ATOM 894 O O . ARG A 1 112 ? -12.887 -6.059 -0.077 1.00 87.88 112 ARG A O 1
ATOM 901 N N . GLU A 1 113 ? -13.745 -5.381 -2.048 1.00 87.44 113 GLU A N 1
ATOM 902 C CA . GLU A 1 113 ? -13.590 -6.646 -2.790 1.00 87.44 113 GLU A CA 1
ATOM 903 C C . GLU A 1 113 ? -12.215 -7.302 -2.603 1.00 87.44 113 GLU A C 1
ATOM 905 O O . GLU A 1 113 ? -12.130 -8.516 -2.426 1.00 87.44 113 GLU A O 1
ATOM 910 N N . TYR A 1 114 ? -11.146 -6.500 -2.532 1.00 86.88 114 TYR A N 1
ATOM 911 C CA . TYR A 1 114 ? -9.785 -6.975 -2.263 1.00 86.88 114 TYR A CA 1
ATOM 912 C C . TYR A 1 114 ? -9.691 -7.909 -1.042 1.00 86.88 114 TYR A C 1
ATOM 914 O O . TYR A 1 114 ? -8.934 -8.880 -1.057 1.00 86.88 114 TYR A O 1
ATOM 922 N N . PHE A 1 115 ? -10.466 -7.645 0.014 1.00 93.56 115 PHE A N 1
ATOM 923 C CA . PHE A 1 115 ? -10.438 -8.434 1.243 1.00 93.56 115 PHE A CA 1
ATOM 924 C C . PHE A 1 115 ? -11.393 -9.632 1.223 1.00 93.56 115 PHE A C 1
ATOM 926 O O . PHE A 1 115 ? -11.209 -10.549 2.023 1.00 93.56 115 PHE A O 1
ATOM 933 N N . ALA A 1 116 ? -12.377 -9.674 0.320 1.00 92.25 116 ALA A N 1
ATOM 934 C CA . ALA A 1 116 ? -13.501 -10.617 0.373 1.00 92.25 116 ALA A CA 1
ATOM 935 C C . ALA A 1 116 ? -13.082 -12.099 0.308 1.00 92.25 116 ALA A C 1
ATOM 937 O O . ALA A 1 116 ? -13.721 -12.966 0.911 1.00 92.25 116 ALA A O 1
ATOM 938 N N . GLY A 1 117 ? -11.984 -12.399 -0.395 1.00 94.44 117 GLY A N 1
ATOM 939 C CA . GLY A 1 117 ? -11.419 -13.751 -0.464 1.00 94.44 117 GLY A CA 1
ATOM 940 C C . GLY A 1 117 ? -10.672 -14.186 0.804 1.00 94.44 117 GLY A C 1
ATOM 941 O O . GLY A 1 117 ? -10.514 -15.380 1.043 1.00 94.44 117 GLY A O 1
ATOM 942 N N . SER A 1 118 ? -10.222 -13.233 1.626 1.00 97.44 118 SER A N 1
ATOM 943 C CA . SER A 1 118 ? -9.346 -13.483 2.781 1.00 97.44 118 SER A CA 1
ATOM 944 C C . SER A 1 118 ? -9.983 -13.171 4.131 1.00 97.44 118 SER A C 1
ATOM 946 O O . SER A 1 118 ? -9.550 -13.728 5.137 1.00 97.44 118 SER A O 1
ATOM 948 N N . LEU A 1 119 ? -11.007 -12.319 4.178 1.00 98.31 119 LEU A N 1
ATOM 949 C CA . LEU A 1 119 ? -11.732 -11.932 5.384 1.00 98.31 119 LEU A CA 1
ATOM 950 C C . LEU A 1 119 ? -13.189 -12.391 5.291 1.00 98.31 119 LEU A C 1
ATOM 952 O O . LEU A 1 119 ? -13.889 -12.101 4.324 1.00 98.31 119 LEU A O 1
ATOM 956 N N . LYS A 1 120 ? -13.663 -13.090 6.323 1.00 98.25 120 LYS A N 1
ATOM 957 C CA . LYS A 1 120 ? -15.073 -13.470 6.471 1.00 98.25 120 LYS A CA 1
ATOM 958 C C . LYS A 1 120 ? -15.685 -12.715 7.635 1.00 98.25 120 LYS A C 1
ATOM 960 O O . LYS A 1 120 ? -15.171 -12.796 8.748 1.00 98.25 120 LYS A O 1
ATOM 965 N N . VAL A 1 121 ? -16.785 -12.013 7.381 1.00 98.06 121 VAL A N 1
ATOM 966 C CA . VAL A 1 121 ? -17.592 -11.397 8.439 1.00 98.06 121 VAL A CA 1
ATOM 967 C C . VAL A 1 121 ? -18.141 -12.509 9.329 1.00 98.06 121 VAL A C 1
ATOM 969 O O . VAL A 1 121 ? -18.752 -13.453 8.830 1.00 98.06 121 VAL A O 1
ATOM 972 N N . ILE A 1 122 ? -17.896 -12.409 10.633 1.00 97.38 122 ILE A N 1
ATOM 973 C CA . ILE A 1 122 ? -18.431 -13.341 11.638 1.00 97.38 122 ILE A CA 1
ATOM 974 C C . ILE A 1 122 ? -19.468 -12.679 12.544 1.00 97.38 122 ILE A C 1
ATOM 976 O O . ILE A 1 122 ? -20.318 -13.369 13.092 1.00 97.38 122 ILE A O 1
ATOM 980 N N . GLU A 1 123 ? -19.413 -11.356 12.676 1.00 96.62 123 GLU A N 1
ATOM 981 C CA . GLU A 1 123 ? -20.373 -10.565 13.437 1.00 96.62 123 GLU A CA 1
ATOM 982 C C . GLU A 1 123 ? -20.452 -9.157 12.840 1.00 96.62 123 GLU A C 1
ATOM 984 O O . GLU A 1 123 ? -19.438 -8.599 12.406 1.00 96.62 123 GLU A O 1
ATOM 989 N N . ARG A 1 124 ? -21.659 -8.589 12.797 1.00 96.81 124 ARG A N 1
ATOM 990 C CA . ARG A 1 124 ? -21.902 -7.227 12.324 1.00 96.81 124 ARG A CA 1
ATOM 991 C C . ARG A 1 124 ? -23.064 -6.597 13.080 1.00 96.81 124 ARG A C 1
ATOM 993 O O . ARG A 1 124 ? -24.106 -7.219 13.259 1.00 96.81 124 ARG A O 1
ATOM 1000 N N . SER A 1 125 ? -22.889 -5.337 13.441 1.00 95.56 125 SER A N 1
ATOM 1001 C CA . SER A 1 125 ? -23.940 -4.411 13.850 1.00 95.56 125 SER A CA 1
ATOM 1002 C C . SER A 1 125 ? -23.833 -3.130 13.014 1.00 95.56 125 SER A C 1
ATOM 1004 O O . SER A 1 125 ? -22.971 -3.026 12.141 1.00 95.56 125 SER A O 1
ATOM 1006 N N . ALA A 1 126 ? -24.687 -2.138 13.281 1.00 94.69 126 ALA A N 1
ATOM 1007 C CA . ALA A 1 126 ? -24.597 -0.838 12.614 1.00 94.69 126 ALA A CA 1
ATOM 1008 C C . ALA A 1 126 ? -23.241 -0.146 12.859 1.00 94.69 126 ALA A C 1
ATOM 1010 O O . ALA A 1 126 ? -22.729 0.537 11.983 1.00 94.69 126 ALA A O 1
ATOM 1011 N N . THR A 1 127 ? -22.639 -0.336 14.036 1.00 95.75 127 THR A N 1
ATOM 1012 C CA . THR A 1 127 ? -21.447 0.404 14.483 1.00 95.75 127 THR A CA 1
ATOM 1013 C C . THR A 1 127 ? -20.217 -0.473 14.704 1.00 95.75 127 THR A C 1
ATOM 1015 O O . THR A 1 127 ? -19.173 0.022 15.125 1.00 95.75 127 THR A O 1
ATOM 1018 N N . SER A 1 128 ? -20.302 -1.774 14.420 1.00 96.75 128 SER A N 1
ATOM 1019 C CA . SER A 1 128 ? -19.199 -2.713 14.611 1.00 96.75 128 SER A CA 1
ATOM 1020 C C . SER A 1 128 ? -19.207 -3.803 13.550 1.00 96.75 128 SER A C 1
ATOM 1022 O O . SER A 1 128 ? -20.259 -4.344 13.209 1.00 96.75 128 SER A O 1
ATOM 1024 N N . VAL A 1 129 ? -18.024 -4.182 13.074 1.00 97.69 129 VAL A N 1
ATOM 1025 C CA . VAL A 1 129 ? -17.846 -5.359 12.222 1.00 97.69 129 VAL A CA 1
ATOM 1026 C C . VAL A 1 129 ? -16.638 -6.152 12.684 1.00 97.69 129 VAL A C 1
ATOM 1028 O O . VAL A 1 129 ? -15.542 -5.600 12.800 1.00 97.69 129 VAL A O 1
ATOM 1031 N N . THR A 1 130 ? -16.821 -7.457 12.872 1.00 98.19 130 THR A N 1
ATOM 1032 C CA . THR A 1 130 ? -15.742 -8.405 13.145 1.00 98.19 130 THR A CA 1
ATOM 1033 C C . THR A 1 130 ? -15.544 -9.338 11.959 1.00 98.19 130 THR A C 1
ATOM 1035 O O . THR A 1 130 ? -16.462 -10.036 11.519 1.00 98.19 130 THR A O 1
ATOM 1038 N N . TYR A 1 131 ? -14.301 -9.414 11.494 1.00 98.31 131 TYR A N 1
ATOM 1039 C CA . TYR A 1 131 ? -13.855 -10.337 10.461 1.00 98.31 131 TYR A CA 1
ATOM 1040 C C . TYR A 1 131 ? -12.938 -11.398 11.061 1.00 98.31 131 TYR A C 1
ATOM 1042 O O . TYR A 1 131 ? -12.112 -11.099 11.922 1.00 98.31 131 TYR A O 1
ATOM 1050 N N . LYS A 1 132 ? -13.028 -12.626 10.556 1.00 98.12 132 LYS A N 1
ATOM 1051 C CA . LYS A 1 132 ? -12.014 -13.667 10.732 1.00 98.12 132 LYS A CA 1
ATOM 1052 C C . LYS A 1 132 ? -11.192 -13.778 9.455 1.00 98.12 132 LYS A C 1
ATOM 1054 O O . LYS A 1 132 ? -11.763 -13.888 8.367 1.00 98.12 132 LYS A O 1
ATOM 1059 N N . LYS A 1 133 ? -9.866 -13.799 9.576 1.00 98.19 133 LYS A N 1
ATOM 1060 C CA . LYS A 1 133 ? -8.990 -14.068 8.434 1.00 98.19 133 LYS A CA 1
ATOM 1061 C C . LYS A 1 133 ? -8.993 -15.557 8.109 1.00 98.19 133 LYS A C 1
ATOM 1063 O O . LYS A 1 133 ? -8.726 -16.383 8.978 1.00 98.19 133 LYS A O 1
ATOM 1068 N N . VAL A 1 134 ? -9.308 -15.902 6.867 1.00 98.25 134 VAL A N 1
ATOM 1069 C CA . VAL A 1 134 ? -9.438 -17.289 6.388 1.00 98.25 134 VAL A CA 1
ATOM 1070 C C . VAL A 1 134 ? -8.389 -17.668 5.346 1.00 98.25 134 VAL A C 1
ATOM 1072 O O . VAL A 1 134 ? -8.141 -18.852 5.148 1.00 98.25 134 VAL A O 1
ATOM 1075 N N . ALA A 1 135 ? -7.745 -16.684 4.718 1.00 97.38 135 ALA A N 1
ATOM 1076 C CA . ALA A 1 135 ? -6.662 -16.884 3.761 1.00 97.38 135 ALA A CA 1
ATOM 1077 C C . ALA A 1 135 ? -5.678 -15.703 3.804 1.00 97.38 135 ALA A C 1
ATOM 1079 O O . ALA A 1 135 ? -5.945 -14.682 4.442 1.00 97.38 135 ALA A O 1
ATOM 1080 N N . ARG A 1 136 ? -4.523 -15.861 3.148 1.00 94.88 136 ARG A N 1
ATOM 1081 C CA . ARG A 1 136 ? -3.547 -14.779 2.948 1.00 94.88 136 ARG A CA 1
ATOM 1082 C C . ARG A 1 136 ? -4.045 -13.813 1.873 1.00 94.88 136 ARG A C 1
ATOM 1084 O O . ARG A 1 136 ? -4.556 -14.261 0.848 1.00 94.88 136 ARG A O 1
ATOM 1091 N N . LEU A 1 137 ? -3.839 -12.514 2.087 1.00 91.56 137 LEU A N 1
ATOM 1092 C CA . LEU A 1 137 ? -4.114 -11.481 1.085 1.00 91.56 137 LEU A CA 1
ATOM 1093 C C . LEU A 1 137 ? -3.054 -11.485 -0.020 1.00 91.56 137 LEU A C 1
ATOM 1095 O O . LEU A 1 137 ? -1.923 -11.921 0.191 1.00 91.56 137 LEU A O 1
ATOM 1099 N N . ALA A 1 138 ? -3.401 -10.949 -1.192 1.00 85.50 138 ALA A N 1
ATOM 1100 C CA . ALA A 1 138 ? -2.514 -10.957 -2.355 1.00 85.50 138 ALA A CA 1
ATOM 1101 C C . ALA A 1 138 ? -1.157 -10.286 -2.072 1.00 85.50 138 ALA A C 1
ATOM 1103 O O . ALA A 1 138 ? -0.119 -10.835 -2.424 1.00 85.50 138 ALA A O 1
ATOM 1104 N N . ALA A 1 139 ? -1.137 -9.151 -1.362 1.00 84.81 139 ALA A N 1
ATOM 1105 C CA . ALA A 1 139 ? 0.111 -8.451 -1.040 1.00 84.81 139 ALA A CA 1
ATOM 1106 C C . ALA A 1 139 ? 0.986 -9.165 0.012 1.00 84.81 139 ALA A C 1
ATOM 1108 O O . ALA A 1 139 ? 2.097 -8.701 0.286 1.00 84.81 139 ALA A O 1
ATOM 1109 N N . GLU A 1 140 ? 0.511 -10.269 0.599 1.00 87.06 140 GLU A N 1
ATOM 1110 C CA . GLU A 1 140 ? 1.284 -11.123 1.508 1.00 87.06 140 GLU A CA 1
ATOM 1111 C C . GLU A 1 140 ? 2.089 -12.191 0.774 1.00 87.06 140 GLU A C 1
ATOM 1113 O O . GLU A 1 140 ? 2.799 -12.929 1.446 1.00 87.06 140 GLU A O 1
ATOM 1118 N N . SER A 1 141 ? 1.969 -12.334 -0.550 1.00 77.44 141 SER A N 1
ATOM 1119 C CA . SER A 1 141 ? 2.609 -13.426 -1.298 1.00 77.44 141 SER A CA 1
ATOM 1120 C C . SER A 1 141 ? 4.126 -13.488 -1.107 1.00 77.44 141 SER A C 1
ATOM 1122 O O . SER A 1 141 ? 4.688 -14.578 -1.079 1.00 77.44 141 SER A O 1
ATOM 1124 N N . ASP A 1 142 ? 4.765 -12.331 -0.945 1.00 78.69 142 ASP A N 1
ATOM 1125 C CA . ASP A 1 142 ? 6.212 -12.190 -0.858 1.00 78.69 142 ASP A CA 1
ATOM 1126 C C . ASP A 1 142 ? 6.578 -10.934 -0.060 1.00 78.69 142 ASP A C 1
ATOM 1128 O O . ASP A 1 142 ? 6.155 -9.845 -0.428 1.00 78.69 142 ASP A O 1
ATOM 1132 N N . ASP A 1 143 ? 7.344 -11.062 1.023 1.00 84.75 143 ASP A N 1
ATOM 1133 C CA . ASP A 1 143 ? 7.826 -9.928 1.825 1.00 84.75 143 ASP A CA 1
ATOM 1134 C C . ASP A 1 143 ? 9.182 -9.386 1.379 1.00 84.75 143 ASP A C 1
ATOM 1136 O O . ASP A 1 143 ? 9.699 -8.473 2.025 1.00 84.75 143 ASP A O 1
ATOM 1140 N N . ASP A 1 144 ? 9.711 -9.887 0.264 1.00 85.88 144 ASP A N 1
ATOM 1141 C CA . ASP A 1 144 ? 10.947 -9.402 -0.322 1.00 85.88 144 ASP A CA 1
ATOM 1142 C C . ASP A 1 144 ? 10.898 -7.890 -0.571 1.00 85.88 144 ASP A C 1
ATOM 1144 O O . ASP A 1 144 ? 9.917 -7.330 -1.075 1.00 85.88 144 ASP A O 1
ATOM 1148 N N . LEU A 1 145 ? 11.989 -7.232 -0.198 1.00 87.88 145 LEU A N 1
ATOM 1149 C CA . LEU A 1 145 ? 12.270 -5.822 -0.456 1.00 87.88 145 LEU A CA 1
ATOM 1150 C C . LEU A 1 145 ? 13.630 -5.651 -1.142 1.00 87.88 145 LEU A C 1
ATOM 1152 O O . LEU A 1 145 ? 14.099 -4.516 -1.276 1.00 87.88 145 LEU A O 1
ATOM 1156 N N . ASP A 1 146 ? 14.259 -6.744 -1.569 1.00 90.62 146 ASP A N 1
ATOM 1157 C CA . ASP A 1 146 ? 15.589 -6.741 -2.158 1.00 90.62 146 ASP A CA 1
ATOM 1158 C C . ASP A 1 146 ? 15.561 -6.850 -3.688 1.00 90.62 146 ASP A C 1
ATOM 1160 O O . ASP A 1 146 ? 16.479 -6.339 -4.333 1.00 90.62 146 ASP A O 1
ATOM 1164 N N . GLY A 1 147 ? 14.513 -7.434 -4.276 1.00 91.69 147 GLY A N 1
ATOM 1165 C CA . GLY A 1 147 ? 14.275 -7.508 -5.719 1.00 91.69 147 GLY A CA 1
ATOM 1166 C C . GLY A 1 147 ? 13.319 -6.435 -6.246 1.00 91.69 147 GLY A C 1
ATOM 1167 O O . GLY A 1 147 ? 12.181 -6.341 -5.784 1.00 91.69 147 GLY A O 1
ATOM 1168 N N . TRP A 1 148 ? 13.752 -5.646 -7.241 1.00 93.06 148 TRP A N 1
ATOM 1169 C CA . TRP A 1 148 ? 12.967 -4.542 -7.820 1.00 93.06 148 TRP A CA 1
ATOM 1170 C C . TRP A 1 148 ? 13.005 -4.472 -9.352 1.00 93.06 148 TRP A C 1
ATOM 1172 O O . TRP A 1 148 ? 14.072 -4.424 -9.966 1.00 93.06 148 TRP A O 1
ATOM 1182 N N . SER A 1 149 ? 11.833 -4.333 -9.972 1.00 94.25 149 SER A N 1
ATOM 1183 C CA . SER A 1 149 ? 11.685 -4.049 -11.402 1.00 94.25 149 SER A CA 1
ATOM 1184 C C . SER A 1 149 ? 11.410 -2.561 -11.628 1.00 94.25 149 SER A C 1
ATOM 1186 O O . SER A 1 149 ? 10.338 -2.055 -11.287 1.00 94.25 149 SER A O 1
ATOM 1188 N N . PHE A 1 150 ? 12.356 -1.842 -12.237 1.00 95.00 150 PHE A N 1
ATOM 1189 C CA . PHE A 1 150 ? 12.194 -0.430 -12.601 1.00 95.00 150 PHE A CA 1
ATOM 1190 C C . PHE A 1 150 ? 11.744 -0.296 -14.055 1.00 95.00 150 PHE A C 1
ATOM 1192 O O . PHE A 1 150 ? 12.479 -0.597 -14.987 1.00 95.00 150 PHE A O 1
ATOM 1199 N N . CYS A 1 151 ? 10.526 0.182 -14.253 1.00 93.88 151 CYS A N 1
ATOM 1200 C CA . CYS A 1 151 ? 9.814 0.147 -15.517 1.00 93.88 151 CYS A CA 1
ATOM 1201 C C . CYS A 1 151 ? 9.573 1.551 -16.073 1.00 93.88 151 CYS A C 1
ATOM 1203 O O . CYS A 1 151 ? 8.955 2.392 -15.414 1.00 93.88 151 CYS A O 1
ATOM 1205 N N . LEU A 1 152 ? 10.004 1.792 -17.314 1.00 93.00 152 LEU A N 1
ATOM 1206 C CA . LEU A 1 152 ? 9.863 3.082 -17.986 1.00 93.00 152 LEU A CA 1
ATOM 1207 C C . LEU A 1 152 ? 9.167 2.925 -19.345 1.00 93.00 152 LEU A C 1
ATOM 1209 O O . LEU A 1 152 ? 9.694 2.253 -20.235 1.00 93.00 152 LEU A O 1
ATOM 1213 N N . PRO A 1 153 ? 8.000 3.551 -19.571 1.00 90.81 153 PRO A N 1
ATOM 1214 C CA . PRO A 1 153 ? 7.489 3.726 -20.920 1.00 90.81 153 PRO A CA 1
ATOM 1215 C C . PRO A 1 153 ? 8.355 4.772 -21.633 1.00 90.81 153 PRO A C 1
ATOM 1217 O O . PRO A 1 153 ? 8.494 5.893 -21.145 1.00 90.81 153 PRO A O 1
ATOM 1220 N N . VAL A 1 154 ? 8.921 4.414 -22.785 1.00 90.69 154 VAL A N 1
ATOM 1221 C CA . VAL A 1 154 ? 9.839 5.279 -23.546 1.00 90.69 154 VAL A CA 1
ATOM 1222 C C . VAL A 1 154 ? 9.382 5.441 -24.994 1.00 90.69 154 VAL A C 1
ATOM 1224 O O . VAL A 1 154 ? 8.518 4.704 -25.483 1.00 90.69 154 VAL A O 1
ATOM 1227 N N . GLY A 1 155 ? 9.940 6.428 -25.688 1.00 86.19 155 GLY A N 1
ATOM 1228 C CA . GLY A 1 155 ? 9.762 6.630 -27.125 1.00 86.19 155 GLY A CA 1
ATOM 1229 C C . GLY A 1 155 ? 11.093 6.913 -27.828 1.00 86.19 155 GLY A C 1
ATOM 1230 O O . GLY A 1 155 ? 12.101 7.119 -27.153 1.00 86.19 155 GLY A O 1
ATOM 1231 N N . PRO A 1 156 ? 11.091 6.986 -29.171 1.00 86.12 156 PRO A N 1
ATOM 1232 C CA . PRO A 1 156 ? 12.309 7.088 -29.984 1.00 86.12 156 PRO A CA 1
ATOM 1233 C C . PRO A 1 156 ? 12.954 8.486 -29.977 1.00 86.12 156 PRO A C 1
ATOM 1235 O O . PRO A 1 156 ? 13.838 8.760 -30.783 1.00 86.12 156 PRO A O 1
ATOM 1238 N N . GLY A 1 157 ? 12.482 9.396 -29.118 1.00 86.19 157 GLY A N 1
ATOM 1239 C CA . GLY A 1 157 ? 13.021 10.750 -28.999 1.00 86.19 157 GLY A CA 1
ATOM 1240 C C . GLY A 1 157 ? 14.395 10.786 -28.326 1.00 86.19 157 GLY A C 1
ATOM 1241 O O . GLY A 1 157 ? 14.958 9.753 -27.975 1.00 86.19 157 GLY A O 1
ATOM 1242 N N . ASP A 1 158 ? 14.917 11.997 -28.117 1.00 89.31 158 ASP A N 1
ATOM 1243 C CA . ASP A 1 158 ? 16.211 12.215 -27.460 1.00 89.31 158 ASP A CA 1
ATOM 1244 C C . ASP A 1 158 ? 16.306 11.500 -26.098 1.00 89.31 158 ASP A C 1
ATOM 1246 O O . ASP A 1 158 ? 15.538 11.774 -25.169 1.00 89.31 158 ASP A O 1
ATOM 1250 N N . ALA A 1 159 ? 17.285 10.601 -25.977 1.00 93.50 159 ALA A N 1
ATOM 1251 C CA . ALA A 1 159 ? 17.498 9.777 -24.797 1.00 93.50 159 ALA A CA 1
ATOM 1252 C C . ALA A 1 159 ? 18.378 10.442 -23.722 1.00 93.50 159 ALA A C 1
ATOM 1254 O O . ALA A 1 159 ? 18.695 9.794 -22.727 1.00 93.50 159 ALA A O 1
ATOM 1255 N N . THR A 1 160 ? 18.767 11.715 -23.861 1.00 93.38 160 THR A N 1
ATOM 1256 C CA . THR A 1 160 ? 19.663 12.396 -22.902 1.00 93.38 160 THR A CA 1
ATOM 1257 C C . THR A 1 160 ? 19.145 12.338 -21.460 1.00 93.38 160 THR A C 1
ATOM 1259 O O . THR A 1 160 ? 19.875 11.949 -20.545 1.00 93.38 160 THR A O 1
ATOM 1262 N N . VAL A 1 161 ? 17.868 12.670 -21.235 1.00 91.38 161 VAL A N 1
ATOM 1263 C CA . VAL A 1 161 ? 17.273 12.603 -19.887 1.00 91.38 161 VAL A CA 1
ATOM 1264 C C . VAL A 1 161 ? 17.070 11.153 -19.447 1.00 91.38 161 VAL A C 1
ATOM 1266 O O . VAL A 1 161 ? 17.350 10.824 -18.295 1.00 91.38 161 VAL A O 1
ATOM 1269 N N . LEU A 1 162 ? 16.666 10.273 -20.367 1.00 94.19 162 LEU A N 1
ATOM 1270 C CA . LEU A 1 162 ? 16.503 8.847 -20.092 1.00 94.19 162 LEU A CA 1
ATOM 1271 C C . LEU A 1 162 ? 17.824 8.210 -19.625 1.00 94.19 162 LEU A C 1
ATOM 1273 O O . LEU A 1 162 ? 17.821 7.457 -18.656 1.00 94.19 162 LEU A O 1
ATOM 1277 N N . ASN A 1 163 ? 18.958 8.567 -20.236 1.00 95.75 163 ASN A N 1
ATOM 1278 C CA . ASN A 1 163 ? 20.292 8.148 -19.801 1.00 95.75 163 ASN A CA 1
ATOM 1279 C C . ASN A 1 163 ? 20.558 8.565 -18.348 1.00 95.75 163 ASN A C 1
ATOM 1281 O O . ASN A 1 163 ? 21.027 7.758 -17.548 1.00 95.75 163 ASN A O 1
ATOM 1285 N N . ALA A 1 164 ? 20.219 9.802 -17.975 1.00 93.88 164 ALA A N 1
ATOM 1286 C CA . ALA A 1 164 ? 20.382 10.276 -16.602 1.00 93.88 164 ALA A CA 1
ATOM 1287 C C . ALA A 1 164 ? 19.458 9.541 -15.612 1.00 93.88 164 ALA A C 1
ATOM 1289 O O . ALA A 1 164 ? 19.873 9.238 -14.490 1.00 93.88 164 ALA A O 1
ATOM 1290 N N . VAL A 1 165 ? 18.224 9.228 -16.017 1.00 93.50 165 VAL A N 1
ATOM 1291 C CA . VAL A 1 165 ? 17.266 8.461 -15.206 1.00 93.50 165 VAL A CA 1
ATOM 1292 C C . VAL A 1 165 ? 17.748 7.023 -15.001 1.00 93.50 165 VAL A C 1
ATOM 1294 O O . VAL A 1 165 ? 17.804 6.561 -13.862 1.00 93.50 165 VAL A O 1
ATOM 1297 N N . VAL A 1 166 ? 18.165 6.333 -16.066 1.00 96.38 166 VAL A N 1
ATOM 1298 C CA . VAL A 1 166 ? 18.703 4.964 -15.987 1.00 96.38 166 VAL A CA 1
ATOM 1299 C C . VAL A 1 166 ? 19.972 4.934 -15.144 1.00 96.38 166 VAL A C 1
ATOM 1301 O O . VAL A 1 166 ? 20.073 4.107 -14.239 1.00 96.38 166 VAL A O 1
ATOM 1304 N N . LYS A 1 167 ? 20.891 5.889 -15.335 1.00 96.12 167 LYS A N 1
ATOM 1305 C CA . LYS A 1 167 ? 22.069 6.040 -14.471 1.00 96.12 167 LYS A CA 1
ATOM 1306 C C . LYS A 1 167 ? 21.677 6.167 -12.998 1.00 96.12 167 LYS A C 1
ATOM 1308 O O . LYS A 1 167 ? 22.253 5.483 -12.158 1.00 96.12 167 LYS A O 1
ATOM 1313 N N . ARG A 1 168 ? 20.669 6.986 -12.673 1.00 93.81 168 ARG A N 1
ATOM 1314 C CA . ARG A 1 168 ? 20.175 7.106 -11.294 1.00 93.81 168 ARG A CA 1
ATOM 1315 C C . ARG A 1 168 ? 19.621 5.782 -10.768 1.00 93.81 168 ARG A C 1
ATOM 1317 O O . ARG A 1 168 ? 19.911 5.441 -9.630 1.00 93.81 168 ARG A O 1
ATOM 1324 N N . ILE A 1 169 ? 18.865 5.023 -11.557 1.00 94.88 169 ILE A N 1
ATOM 1325 C CA . ILE A 1 169 ? 18.354 3.709 -11.127 1.00 94.88 169 ILE A CA 1
ATOM 1326 C C . ILE A 1 169 ? 19.509 2.731 -10.846 1.00 94.88 169 ILE A C 1
ATOM 1328 O O . ILE A 1 169 ? 19.509 2.022 -9.835 1.00 94.88 169 ILE A O 1
ATOM 1332 N N . LEU A 1 170 ? 20.545 2.736 -11.688 1.00 95.50 170 LEU A N 1
ATOM 1333 C CA . LEU A 1 170 ? 21.754 1.933 -11.477 1.00 95.50 170 LEU A CA 1
ATOM 1334 C C . LEU A 1 170 ? 22.500 2.316 -10.185 1.00 95.50 170 LEU A C 1
ATOM 1336 O O . LEU A 1 170 ? 23.067 1.438 -9.542 1.00 95.50 170 LEU A O 1
ATOM 1340 N N . GLU A 1 171 ? 22.428 3.575 -9.751 1.00 94.81 171 GLU A N 1
ATOM 1341 C CA . GLU A 1 171 ? 22.999 4.061 -8.481 1.00 94.81 171 GLU A CA 1
ATOM 1342 C C . GLU A 1 171 ? 22.159 3.708 -7.232 1.00 94.81 171 GLU A C 1
ATOM 1344 O O . GLU A 1 171 ? 22.655 3.861 -6.119 1.00 94.81 171 GLU A O 1
ATOM 1349 N N . ILE A 1 172 ? 20.898 3.272 -7.372 1.00 93.00 172 ILE A N 1
ATOM 1350 C CA . ILE A 1 172 ? 20.031 2.959 -6.217 1.00 93.00 172 ILE A CA 1
ATOM 1351 C C . ILE A 1 172 ? 20.572 1.763 -5.430 1.00 93.00 172 ILE A C 1
ATOM 1353 O O . ILE A 1 172 ? 20.805 0.698 -5.996 1.00 93.00 172 ILE A O 1
ATOM 1357 N N . ASP A 1 173 ? 20.674 1.904 -4.114 1.00 91.06 173 ASP A N 1
ATOM 1358 C CA . ASP A 1 173 ? 21.105 0.826 -3.225 1.00 91.06 173 ASP A CA 1
ATOM 1359 C C . ASP A 1 173 ? 19.976 -0.187 -2.936 1.00 91.06 173 ASP A C 1
ATOM 1361 O O . ASP A 1 173 ? 19.274 -0.105 -1.924 1.00 91.06 173 ASP A O 1
ATOM 1365 N N . VAL A 1 174 ? 19.781 -1.130 -3.862 1.00 92.00 174 VAL A N 1
ATOM 1366 C CA . VAL A 1 174 ? 18.973 -2.348 -3.680 1.00 92.00 174 VAL A CA 1
ATOM 1367 C C . VAL A 1 174 ? 19.755 -3.563 -4.204 1.00 92.00 174 VAL A C 1
ATOM 1369 O O . VAL A 1 174 ? 20.452 -3.413 -5.214 1.00 92.00 174 VAL A O 1
ATOM 1372 N N . PRO A 1 175 ? 19.674 -4.747 -3.563 1.00 92.81 175 PRO A N 1
ATOM 1373 C CA . PRO A 1 175 ? 20.543 -5.879 -3.885 1.00 92.81 175 PRO A CA 1
ATOM 1374 C C . PRO A 1 175 ? 20.298 -6.460 -5.275 1.00 92.81 175 PRO A C 1
ATOM 1376 O O . PRO A 1 175 ? 21.251 -6.782 -5.979 1.00 92.81 175 PRO A O 1
ATOM 1379 N N . SER A 1 176 ? 19.032 -6.572 -5.680 1.00 94.88 176 SER A N 1
ATOM 1380 C CA . SER A 1 176 ? 18.631 -7.117 -6.974 1.00 94.88 176 SER A CA 1
ATOM 1381 C C . SER A 1 176 ? 17.714 -6.138 -7.695 1.00 94.88 176 SER A C 1
ATOM 1383 O O . SER A 1 176 ? 16.685 -5.709 -7.176 1.00 94.88 176 SER A O 1
ATOM 1385 N N . LYS A 1 177 ? 18.083 -5.759 -8.918 1.00 95.50 177 LYS A N 1
ATOM 1386 C CA . LYS A 1 177 ? 17.260 -4.872 -9.740 1.00 95.50 177 LYS A CA 1
ATOM 1387 C C . LYS A 1 177 ? 17.379 -5.174 -11.214 1.00 95.50 177 LYS A C 1
ATOM 1389 O O . LYS A 1 177 ? 18.457 -5.490 -11.711 1.00 95.50 177 LYS A O 1
ATOM 1394 N N . GLU A 1 178 ? 16.276 -4.972 -11.910 1.00 96.94 178 GLU A N 1
ATOM 1395 C CA . GLU A 1 178 ? 16.234 -4.917 -13.364 1.00 96.94 178 GLU A CA 1
ATOM 1396 C C . GLU A 1 178 ? 15.625 -3.590 -13.823 1.00 96.94 178 GLU A C 1
ATOM 1398 O O . GLU A 1 178 ? 14.911 -2.911 -13.079 1.00 96.94 178 GLU A O 1
ATOM 1403 N N . ILE A 1 179 ? 15.903 -3.227 -15.072 1.00 97.56 179 ILE A N 1
ATOM 1404 C CA . ILE A 1 179 ? 15.348 -2.037 -15.709 1.00 97.56 179 ILE A CA 1
ATOM 1405 C C . ILE A 1 179 ? 14.661 -2.476 -16.998 1.00 97.56 179 ILE A C 1
ATOM 1407 O O . ILE A 1 179 ? 15.316 -3.000 -17.901 1.00 97.56 179 ILE A O 1
ATOM 1411 N N . LEU A 1 180 ? 13.351 -2.253 -17.088 1.00 96.69 180 LEU A N 1
ATOM 1412 C CA . LEU A 1 180 ? 12.557 -2.524 -18.278 1.00 96.69 180 LEU A CA 1
ATOM 1413 C C . LEU A 1 180 ? 12.194 -1.220 -18.976 1.00 96.69 180 LEU A C 1
ATOM 1415 O O . LEU A 1 180 ? 11.635 -0.305 -18.366 1.00 96.69 180 LEU A O 1
ATOM 1419 N N . LEU A 1 181 ? 12.435 -1.169 -20.280 1.00 95.69 181 LEU A N 1
ATOM 1420 C CA . LEU A 1 181 ? 11.952 -0.099 -21.144 1.00 95.69 181 LEU A CA 1
ATOM 1421 C C . LEU A 1 181 ? 10.840 -0.638 -22.038 1.00 95.69 181 LEU A C 1
ATOM 1423 O O . LEU A 1 181 ? 11.004 -1.687 -22.657 1.00 95.69 181 LEU A O 1
ATOM 1427 N N . CYS A 1 182 ? 9.723 0.082 -22.136 1.00 92.62 182 CYS A N 1
ATOM 1428 C CA . CYS A 1 182 ? 8.662 -0.264 -23.076 1.00 92.62 182 CYS A CA 1
ATOM 1429 C C . CYS A 1 182 ? 8.616 0.698 -24.263 1.00 92.62 182 CYS A C 1
ATOM 1431 O O . CYS A 1 182 ? 8.222 1.863 -24.125 1.00 92.62 182 CYS A O 1
ATOM 1433 N N . GLY A 1 183 ? 8.988 0.169 -25.429 1.00 89.81 183 GLY A N 1
ATOM 1434 C CA . GLY A 1 183 ? 9.237 0.911 -26.662 1.00 89.81 183 GLY A CA 1
ATOM 1435 C C . GLY A 1 183 ? 10.729 1.136 -26.926 1.00 89.81 183 GLY A C 1
ATOM 1436 O O . GLY A 1 183 ? 11.575 0.911 -26.064 1.00 89.81 183 GLY A O 1
ATOM 1437 N N . THR A 1 184 ? 11.045 1.583 -28.138 1.00 89.62 184 THR A N 1
ATOM 1438 C CA . THR A 1 184 ? 12.427 1.812 -28.578 1.00 89.62 184 THR A CA 1
ATOM 1439 C C . THR A 1 184 ? 12.913 3.187 -28.108 1.00 89.62 184 THR A C 1
ATOM 1441 O O . THR A 1 184 ? 12.279 4.181 -28.474 1.00 89.62 184 THR A O 1
ATOM 1444 N N . PRO A 1 185 ? 13.989 3.281 -27.302 1.00 91.88 185 PRO A N 1
ATOM 1445 C CA . PRO A 1 185 ? 14.593 4.563 -26.946 1.00 91.88 185 PRO A CA 1
ATOM 1446 C C . PRO A 1 185 ? 15.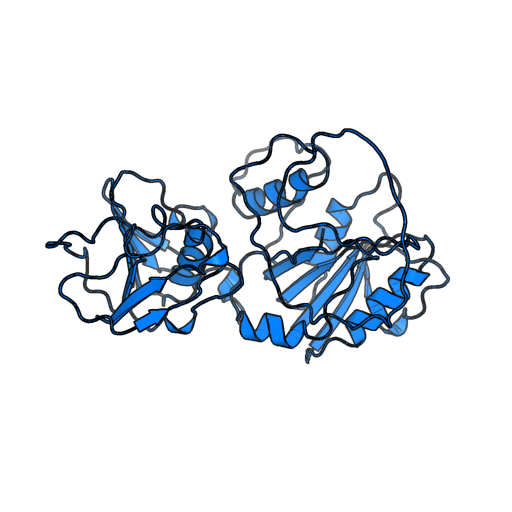313 5.187 -28.154 1.00 91.88 185 PRO A C 1
ATOM 1448 O O . PRO A 1 185 ? 15.581 4.507 -29.146 1.00 91.88 185 PRO A O 1
ATOM 1451 N N . GLY A 1 186 ? 15.639 6.480 -28.078 1.00 90.69 186 GLY A N 1
ATOM 1452 C CA . GLY A 1 186 ? 16.436 7.154 -29.106 1.00 90.69 186 GLY A CA 1
ATOM 1453 C C . GLY A 1 186 ? 17.804 6.505 -29.333 1.00 90.69 186 GLY A C 1
ATOM 1454 O O . GLY A 1 186 ? 18.367 5.863 -28.444 1.00 90.69 186 GLY A O 1
ATOM 1455 N N . SER A 1 187 ? 18.368 6.706 -30.525 1.00 92.56 187 SER A N 1
ATOM 1456 C CA . SER A 1 187 ? 19.653 6.117 -30.936 1.00 92.56 187 SER A CA 1
ATOM 1457 C C . SER A 1 187 ? 20.841 6.531 -30.058 1.00 92.56 187 SER A C 1
ATOM 1459 O O . SER A 1 187 ? 21.844 5.827 -30.021 1.00 92.56 187 SER A O 1
ATOM 1461 N N . ASN A 1 188 ? 20.730 7.644 -29.327 1.00 94.56 188 ASN A N 1
ATOM 1462 C CA . ASN A 1 188 ? 21.738 8.141 -28.389 1.00 94.56 188 ASN A CA 1
ATOM 1463 C C . ASN A 1 188 ? 21.612 7.567 -26.960 1.00 94.56 188 ASN A C 1
ATOM 1465 O O . ASN A 1 188 ? 22.243 8.074 -26.027 1.00 94.56 188 ASN A O 1
ATOM 1469 N N . PHE A 1 189 ? 20.784 6.542 -26.751 1.00 97.12 189 PHE A N 1
ATOM 1470 C CA . PHE A 1 189 ? 20.701 5.837 -25.474 1.00 97.12 189 PHE A CA 1
ATOM 1471 C C . PHE A 1 189 ? 21.979 5.019 -25.208 1.00 97.12 189 PHE A C 1
ATOM 1473 O O . PHE A 1 189 ? 22.489 4.341 -26.092 1.00 97.12 189 PHE A O 1
ATOM 1480 N N . ALA A 1 190 ? 22.520 5.090 -23.992 1.00 96.38 190 ALA A N 1
ATOM 1481 C CA . ALA A 1 190 ? 23.854 4.567 -23.675 1.00 96.38 190 ALA A CA 1
ATOM 1482 C C . ALA A 1 190 ? 23.849 3.200 -22.970 1.00 96.38 190 ALA A C 1
ATOM 1484 O O . ALA A 1 190 ? 24.890 2.560 -22.878 1.00 96.38 190 ALA A O 1
ATOM 1485 N N . TYR A 1 191 ? 22.702 2.758 -22.450 1.00 96.88 191 TYR A N 1
ATOM 1486 C CA . TYR A 1 191 ? 22.617 1.641 -21.500 1.00 96.88 191 TYR A CA 1
ATOM 1487 C C . TYR A 1 191 ? 21.891 0.417 -22.070 1.00 96.88 191 TYR A C 1
ATOM 1489 O O . TYR A 1 191 ? 21.205 -0.292 -21.335 1.00 96.88 191 TYR A O 1
ATOM 1497 N N . PHE A 1 192 ? 22.001 0.169 -23.378 1.00 95.00 192 PHE A N 1
ATOM 1498 C CA . PHE A 1 192 ? 21.344 -0.972 -24.033 1.00 95.00 192 PHE A CA 1
ATOM 1499 C C . PHE A 1 192 ? 21.733 -2.327 -23.416 1.00 95.00 192 PHE A C 1
ATOM 1501 O O . PHE A 1 192 ? 20.912 -3.236 -23.401 1.00 95.00 192 PHE A O 1
ATOM 1508 N N . ASP A 1 193 ? 22.939 -2.452 -22.855 1.00 95.88 193 ASP A N 1
ATOM 1509 C CA . ASP A 1 193 ? 23.438 -3.659 -22.180 1.00 95.88 193 ASP A CA 1
ATOM 1510 C C . ASP A 1 193 ? 22.973 -3.797 -20.717 1.00 95.88 193 ASP A C 1
ATOM 1512 O O . ASP A 1 193 ? 23.210 -4.828 -20.087 1.00 95.88 193 ASP A O 1
ATOM 1516 N N . LYS A 1 194 ? 22.341 -2.761 -20.149 1.00 96.38 194 LYS A N 1
ATOM 1517 C CA . LYS A 1 194 ? 21.877 -2.726 -18.746 1.00 96.38 194 LYS A CA 1
ATOM 1518 C C . LYS A 1 194 ? 20.361 -2.766 -18.597 1.00 96.38 194 LYS A C 1
ATOM 1520 O O . LYS A 1 194 ? 19.866 -2.747 -17.470 1.00 96.38 194 LYS A O 1
ATOM 1525 N N . VAL A 1 195 ? 19.624 -2.777 -19.703 1.00 96.69 195 VAL A N 1
ATOM 1526 C CA . VAL A 1 195 ? 18.160 -2.739 -19.701 1.00 96.69 195 VAL A CA 1
ATOM 1527 C C . VAL A 1 195 ? 17.592 -3.850 -20.570 1.00 96.69 195 VAL A C 1
ATOM 1529 O O . VAL A 1 195 ? 18.216 -4.289 -21.532 1.00 96.69 195 VAL A O 1
ATOM 1532 N N . ARG A 1 196 ? 16.360 -4.259 -20.273 1.00 97.12 196 ARG A N 1
ATOM 1533 C CA . ARG A 1 196 ? 15.571 -5.130 -21.144 1.00 97.12 196 ARG A CA 1
ATOM 1534 C C . ARG A 1 196 ? 14.504 -4.305 -21.852 1.00 97.12 196 ARG A C 1
ATOM 1536 O O . ARG A 1 196 ? 13.724 -3.605 -21.210 1.00 97.12 196 ARG A O 1
ATOM 1543 N N . ILE A 1 197 ? 14.465 -4.380 -23.179 1.00 94.94 197 ILE A N 1
ATOM 1544 C CA . ILE A 1 197 ? 13.483 -3.654 -23.992 1.00 94.94 197 ILE A CA 1
ATOM 1545 C C . ILE A 1 197 ? 12.335 -4.597 -24.349 1.00 94.94 197 ILE A C 1
ATOM 1547 O O . ILE A 1 197 ? 12.549 -5.630 -24.979 1.00 94.94 197 ILE A O 1
ATOM 1551 N N . VAL A 1 198 ? 11.115 -4.213 -23.984 1.00 93.44 198 VAL A N 1
ATOM 1552 C CA . VAL A 1 198 ? 9.872 -4.950 -24.250 1.00 93.44 198 VAL A CA 1
ATOM 1553 C C . VAL A 1 198 ? 8.872 -4.075 -25.005 1.00 93.44 198 VAL A C 1
ATOM 1555 O O . VAL A 1 198 ? 9.026 -2.855 -25.095 1.00 93.44 198 VAL A O 1
ATOM 1558 N N . GLY A 1 199 ? 7.809 -4.675 -25.544 1.00 86.69 199 GLY A N 1
ATOM 1559 C CA . GLY A 1 199 ? 6.712 -3.911 -26.144 1.00 86.69 199 GLY A CA 1
ATOM 1560 C C . GLY A 1 199 ? 7.123 -3.081 -27.367 1.00 86.69 199 GLY A C 1
ATOM 1561 O O . GLY A 1 199 ? 6.587 -1.992 -27.560 1.00 86.69 199 GLY A O 1
ATOM 1562 N N . GLN A 1 200 ? 8.105 -3.545 -28.149 1.00 85.25 200 GLN A N 1
ATOM 1563 C CA . GLN A 1 200 ? 8.527 -2.891 -29.400 1.00 85.25 200 GLN A CA 1
ATOM 1564 C C . GLN A 1 200 ? 7.417 -2.935 -30.465 1.00 85.25 200 GLN A C 1
ATOM 1566 O O . GLN A 1 200 ? 7.350 -2.073 -31.335 1.00 85.25 200 GLN A O 1
ATOM 1571 N N . ASP A 1 201 ? 6.510 -3.905 -30.336 1.00 82.00 201 ASP A N 1
ATOM 1572 C CA . ASP A 1 201 ? 5.257 -4.056 -31.078 1.00 82.00 201 ASP A CA 1
ATOM 1573 C C . ASP A 1 201 ? 4.223 -2.962 -30.758 1.00 82.00 201 ASP A C 1
ATOM 1575 O O . ASP A 1 201 ? 3.298 -2.728 -31.537 1.00 82.00 201 ASP A O 1
ATOM 1579 N N . ILE A 1 202 ? 4.372 -2.258 -29.631 1.00 78.94 202 ILE A N 1
ATOM 1580 C CA . ILE A 1 202 ? 3.474 -1.171 -29.239 1.00 78.94 202 ILE A CA 1
ATOM 1581 C C . ILE A 1 202 ? 3.914 0.103 -29.964 1.00 78.94 202 ILE A C 1
ATOM 1583 O O . ILE A 1 202 ? 4.734 0.886 -29.471 1.00 78.94 202 ILE A O 1
ATOM 1587 N N . THR A 1 203 ? 3.350 0.297 -31.155 1.00 65.69 203 THR A N 1
ATOM 1588 C CA . THR A 1 203 ? 3.655 1.421 -32.044 1.00 65.69 203 THR A CA 1
ATOM 1589 C C . THR A 1 203 ? 3.325 2.783 -31.421 1.00 65.69 203 THR A C 1
ATOM 1591 O O . THR A 1 203 ? 2.479 2.929 -30.533 1.00 65.69 203 THR A O 1
ATOM 1594 N N . ALA A 1 204 ? 4.017 3.813 -31.905 1.00 56.72 204 ALA A N 1
ATOM 1595 C CA . ALA A 1 204 ? 3.675 5.216 -31.694 1.00 56.72 204 ALA A CA 1
ATOM 1596 C C . ALA A 1 204 ? 3.260 5.823 -33.044 1.00 56.72 204 ALA A C 1
ATOM 1598 O O . ALA A 1 204 ? 3.892 5.464 -34.036 1.00 56.72 204 ALA A O 1
ATOM 1599 N N . PRO A 1 205 ? 2.350 6.812 -33.135 1.00 55.91 205 PRO A N 1
ATOM 1600 C CA . PRO A 1 205 ? 1.145 7.145 -32.359 1.00 55.91 205 PRO A CA 1
ATOM 1601 C C . PRO A 1 205 ? -0.133 6.421 -32.881 1.00 55.91 205 PRO A C 1
ATOM 1603 O O . PRO A 1 205 ? -0.090 5.830 -33.957 1.00 55.91 205 PRO A O 1
ATOM 1606 N N . PRO A 1 206 ? -1.286 6.507 -32.172 1.00 59.50 206 PRO A N 1
ATOM 1607 C CA . PRO A 1 206 ? -1.517 7.280 -30.948 1.00 59.50 206 PRO A CA 1
ATOM 1608 C C . PRO A 1 206 ? -0.774 6.696 -29.742 1.00 59.50 206 PRO A C 1
ATOM 1610 O O . PRO A 1 206 ? -0.403 5.530 -29.711 1.00 59.50 206 PRO A O 1
ATOM 1613 N N . VAL A 1 207 ? -0.492 7.540 -28.754 1.00 63.88 207 VAL A N 1
ATOM 1614 C CA . VAL A 1 207 ? 0.366 7.236 -27.600 1.00 63.88 207 VAL A CA 1
ATOM 1615 C C . VAL A 1 207 ? -0.322 6.233 -26.653 1.00 63.88 207 VAL A C 1
ATOM 1617 O O . VAL A 1 207 ? -1.156 6.598 -25.828 1.00 63.88 207 VAL A O 1
ATOM 1620 N N . GLN A 1 208 ? 0.032 4.945 -26.751 1.00 74.00 208 GLN A N 1
ATOM 1621 C CA . GLN A 1 208 ? -0.596 3.841 -25.999 1.00 74.00 208 GLN A CA 1
ATOM 1622 C C . GLN A 1 208 ? 0.009 3.633 -24.591 1.00 74.00 208 GLN A C 1
ATOM 1624 O O . GLN A 1 208 ? 0.402 2.523 -24.229 1.00 74.00 208 GLN A O 1
ATOM 1629 N N . ILE A 1 209 ? 0.096 4.688 -23.766 1.00 78.75 209 ILE A N 1
ATOM 1630 C CA . ILE A 1 209 ? 0.766 4.638 -22.441 1.00 78.75 209 ILE A CA 1
ATOM 1631 C C . ILE A 1 209 ? 0.178 3.569 -21.522 1.00 78.75 209 ILE A C 1
ATOM 1633 O O . ILE A 1 209 ? 0.934 2.870 -20.853 1.00 78.75 209 ILE A O 1
ATOM 1637 N N . CYS A 1 210 ? -1.146 3.403 -21.507 1.00 79.31 210 CYS A N 1
ATOM 1638 C CA . CYS A 1 210 ? -1.797 2.371 -20.700 1.00 79.31 210 CYS A CA 1
ATOM 1639 C C . CYS A 1 210 ? -1.306 0.967 -21.085 1.00 79.31 210 CYS A C 1
ATOM 1641 O O . CYS A 1 210 ? -0.897 0.203 -20.219 1.00 79.31 210 CYS A O 1
ATOM 1643 N N . LYS A 1 211 ? -1.242 0.653 -22.386 1.00 82.38 211 LYS A N 1
ATOM 1644 C CA . LYS A 1 211 ? -0.726 -0.638 -22.866 1.00 82.38 211 LYS A CA 1
ATOM 1645 C C . LYS A 1 211 ? 0.755 -0.821 -22.544 1.00 82.38 211 LYS A C 1
ATOM 1647 O O . LYS A 1 211 ? 1.143 -1.909 -22.134 1.00 82.38 211 LYS A O 1
ATOM 1652 N N . LYS A 1 212 ? 1.563 0.242 -22.647 1.00 85.31 212 LYS A N 1
ATOM 1653 C CA . LYS A 1 212 ? 2.979 0.201 -22.246 1.00 85.31 212 LYS A CA 1
ATOM 1654 C C . LYS A 1 212 ? 3.146 -0.115 -20.758 1.00 85.31 212 LYS A C 1
ATOM 1656 O O . LYS A 1 212 ? 3.934 -0.985 -20.411 1.00 85.31 212 LYS A O 1
ATOM 1661 N N . LYS A 1 213 ? 2.380 0.543 -19.879 1.00 86.44 213 LYS A N 1
ATOM 1662 C CA . LYS A 1 213 ? 2.399 0.275 -18.429 1.00 86.44 213 LYS A CA 1
ATOM 1663 C C . LYS A 1 213 ? 1.953 -1.157 -18.104 1.00 86.44 213 LYS A C 1
ATOM 1665 O O . LYS A 1 213 ? 2.608 -1.807 -17.298 1.00 86.44 213 LYS A O 1
ATOM 1670 N N . ASN A 1 214 ? 0.908 -1.665 -18.763 1.00 84.81 214 ASN A N 1
ATOM 1671 C CA . ASN A 1 214 ? 0.443 -3.045 -18.559 1.00 84.81 214 ASN A CA 1
ATOM 1672 C C . ASN A 1 214 ? 1.493 -4.061 -19.010 1.00 84.81 214 ASN A C 1
ATOM 1674 O O . ASN A 1 214 ? 1.769 -5.013 -18.289 1.00 84.81 214 ASN A O 1
ATOM 1678 N N . ARG A 1 215 ? 2.109 -3.837 -20.179 1.00 86.69 215 ARG A N 1
ATOM 1679 C CA . ARG A 1 215 ? 3.206 -4.676 -20.670 1.00 86.69 215 ARG A CA 1
ATOM 1680 C C . ARG A 1 215 ? 4.360 -4.695 -19.674 1.00 86.69 215 ARG A C 1
ATOM 1682 O O . ARG A 1 215 ? 4.845 -5.763 -19.347 1.00 86.69 215 ARG A O 1
ATOM 1689 N N . LEU A 1 216 ? 4.772 -3.537 -19.168 1.00 89.25 216 LEU A N 1
ATOM 1690 C CA . LEU A 1 216 ? 5.835 -3.451 -18.165 1.00 89.25 216 LEU A CA 1
ATOM 1691 C C . LEU A 1 216 ? 5.503 -4.238 -16.892 1.00 89.25 216 LEU A C 1
ATOM 1693 O O . LEU A 1 216 ? 6.356 -4.962 -16.399 1.00 89.25 216 LEU A O 1
ATOM 1697 N N . ALA A 1 217 ? 4.270 -4.129 -16.391 1.00 87.19 217 ALA A N 1
ATOM 1698 C CA . ALA A 1 217 ? 3.835 -4.871 -15.210 1.00 87.19 217 ALA A CA 1
ATOM 1699 C C . ALA A 1 217 ? 3.815 -6.393 -15.436 1.00 87.19 217 ALA A C 1
ATOM 1701 O O . ALA A 1 217 ? 4.167 -7.142 -14.537 1.00 87.19 217 ALA A O 1
ATOM 1702 N N . LEU A 1 218 ? 3.430 -6.845 -16.634 1.00 88.12 218 LEU A N 1
ATOM 1703 C CA . LEU A 1 218 ? 3.431 -8.263 -17.011 1.00 88.12 218 LEU A CA 1
ATOM 1704 C C . LEU A 1 218 ? 4.837 -8.846 -17.168 1.00 88.12 218 LEU A C 1
ATOM 1706 O O . LEU A 1 218 ? 5.051 -10.022 -16.904 1.00 88.12 218 LEU A O 1
ATOM 1710 N N . GLU A 1 219 ? 5.768 -8.034 -17.655 1.00 91.25 219 GLU A N 1
ATOM 1711 C CA . GLU A 1 219 ? 7.131 -8.460 -17.964 1.00 91.25 219 GLU A CA 1
ATOM 1712 C C . GLU A 1 219 ? 8.063 -8.363 -16.754 1.00 91.25 219 GLU A C 1
ATOM 1714 O O . GLU A 1 219 ? 9.180 -8.868 -16.825 1.00 91.25 219 GLU A O 1
ATOM 1719 N N . ALA A 1 220 ? 7.650 -7.693 -15.677 1.00 91.44 220 ALA A N 1
ATOM 1720 C CA . ALA A 1 220 ? 8.433 -7.553 -14.457 1.00 91.44 220 ALA A CA 1
ATOM 1721 C C . ALA A 1 220 ? 8.743 -8.929 -13.840 1.00 91.44 220 ALA A C 1
ATOM 1723 O O . ALA A 1 220 ? 7.849 -9.740 -13.611 1.00 91.44 220 ALA A O 1
ATOM 1724 N N . GLY A 1 221 ? 10.023 -9.185 -13.580 1.00 90.25 221 GLY A N 1
ATOM 1725 C CA . GLY A 1 221 ? 10.527 -10.411 -12.969 1.00 90.25 221 GLY A CA 1
ATOM 1726 C C . GLY A 1 221 ? 10.552 -10.384 -11.441 1.00 90.25 221 GLY A C 1
ATOM 1727 O O . GLY A 1 221 ? 10.668 -11.446 -10.834 1.00 90.25 221 GLY A O 1
ATOM 1728 N N . PHE A 1 222 ? 10.430 -9.210 -10.811 1.00 89.56 222 PHE A N 1
ATOM 1729 C CA . PHE A 1 222 ? 10.364 -9.076 -9.354 1.00 89.56 222 PHE A CA 1
ATOM 1730 C C . PHE A 1 222 ? 8.966 -8.685 -8.864 1.00 89.56 222 PHE A C 1
ATOM 1732 O O . PHE A 1 222 ? 8.215 -7.977 -9.534 1.00 89.56 222 PHE A O 1
ATOM 1739 N N . SER A 1 223 ? 8.655 -9.089 -7.629 1.00 83.38 223 SER A N 1
ATOM 1740 C CA . SER A 1 223 ? 7.399 -8.774 -6.936 1.00 83.38 223 SER A CA 1
ATOM 1741 C C . SER A 1 223 ? 7.225 -7.280 -6.635 1.00 83.38 223 SER A C 1
ATOM 1743 O O . SER A 1 223 ? 6.091 -6.815 -6.491 1.00 83.38 223 SER A O 1
ATOM 1745 N N . ASN A 1 224 ? 8.325 -6.527 -6.508 1.00 86.44 224 ASN A N 1
ATOM 1746 C CA . ASN A 1 224 ? 8.294 -5.082 -6.292 1.00 86.44 224 ASN A CA 1
ATOM 1747 C C . ASN A 1 224 ? 8.485 -4.338 -7.617 1.00 86.44 224 ASN A C 1
ATOM 1749 O O . ASN A 1 224 ? 9.532 -4.430 -8.260 1.00 86.44 224 ASN A O 1
ATOM 1753 N N . LEU A 1 225 ? 7.484 -3.551 -8.001 1.00 87.62 225 LEU A N 1
ATOM 1754 C CA . LEU A 1 225 ? 7.423 -2.863 -9.284 1.00 87.62 225 LEU A CA 1
ATOM 1755 C C . LEU A 1 225 ? 7.434 -1.346 -9.090 1.00 87.62 225 LEU A C 1
ATOM 1757 O O . LEU A 1 225 ? 6.622 -0.798 -8.347 1.00 87.62 225 LEU A O 1
ATOM 1761 N N . VAL A 1 226 ? 8.293 -0.643 -9.828 1.00 89.31 226 VAL A N 1
ATOM 1762 C CA . VAL A 1 226 ? 8.270 0.822 -9.940 1.00 89.31 226 VAL A CA 1
ATOM 1763 C C . VAL A 1 226 ? 8.005 1.203 -11.385 1.00 89.31 226 VAL A C 1
ATOM 1765 O O . VAL A 1 226 ? 8.831 0.940 -12.247 1.00 89.31 226 VAL A O 1
ATOM 1768 N N . ILE A 1 227 ? 6.897 1.884 -11.659 1.00 87.12 227 ILE A N 1
ATOM 1769 C CA . ILE A 1 227 ? 6.625 2.494 -12.961 1.00 87.12 227 ILE A CA 1
ATOM 1770 C C . ILE A 1 227 ? 6.870 3.999 -12.852 1.00 87.12 227 ILE A C 1
ATOM 1772 O O . ILE A 1 227 ? 6.152 4.709 -12.140 1.00 87.12 227 ILE A O 1
ATOM 1776 N N . LEU A 1 228 ? 7.858 4.504 -13.590 1.00 86.19 228 LEU A N 1
ATOM 1777 C CA . LEU A 1 228 ? 8.202 5.926 -13.629 1.00 86.19 228 LEU A CA 1
ATOM 1778 C C . LEU A 1 228 ? 8.252 6.459 -15.063 1.00 86.19 228 LEU A C 1
ATOM 1780 O O . LEU A 1 228 ? 8.547 5.734 -16.006 1.00 86.19 228 LEU A O 1
ATOM 1784 N N . HIS A 1 229 ? 7.966 7.748 -15.232 1.00 83.56 229 HIS A N 1
ATOM 1785 C CA . HIS A 1 229 ? 8.173 8.428 -16.513 1.00 83.56 229 HIS A CA 1
ATOM 1786 C C . HIS A 1 229 ? 9.675 8.542 -16.832 1.00 83.56 229 HIS A C 1
ATOM 1788 O O . HIS A 1 229 ? 10.486 8.713 -15.923 1.00 83.56 229 HIS A O 1
ATOM 1794 N N . ASP A 1 230 ? 10.037 8.578 -18.117 1.00 80.69 230 ASP A N 1
ATOM 1795 C CA . ASP A 1 230 ? 11.419 8.703 -18.633 1.00 80.69 230 ASP A CA 1
ATOM 1796 C C . ASP A 1 230 ? 12.176 10.002 -18.252 1.00 80.69 230 ASP A C 1
ATOM 1798 O O . ASP A 1 230 ? 13.308 10.218 -18.678 1.00 80.69 230 ASP A O 1
ATOM 1802 N N . ARG A 1 231 ? 11.569 10.865 -17.427 1.00 82.62 231 ARG A N 1
ATOM 1803 C CA . ARG A 1 231 ? 12.141 12.123 -16.909 1.00 82.62 231 ARG A CA 1
ATOM 1804 C C . ARG A 1 231 ? 12.049 12.252 -15.386 1.00 82.62 231 ARG A C 1
ATOM 1806 O O . ARG A 1 231 ? 12.283 13.330 -14.844 1.00 82.62 231 ARG A O 1
ATOM 1813 N N . VAL A 1 232 ? 11.655 11.189 -14.685 1.00 82.00 232 VAL A N 1
ATOM 1814 C CA . VAL A 1 232 ? 11.512 11.189 -13.224 1.00 82.00 232 VAL A CA 1
ATOM 1815 C C . VAL A 1 232 ? 12.743 10.566 -12.585 1.00 82.00 232 VAL A C 1
ATOM 1817 O O . VAL A 1 232 ? 13.142 9.459 -12.924 1.00 82.00 232 VAL A O 1
ATOM 1820 N N . PHE A 1 233 ? 13.314 11.270 -11.612 1.00 80.88 233 PHE A N 1
ATOM 1821 C CA . PHE A 1 233 ? 14.460 10.794 -10.851 1.00 80.88 233 PHE A CA 1
ATOM 1822 C C . PHE A 1 233 ? 14.014 10.255 -9.500 1.00 80.88 233 PHE A C 1
ATOM 1824 O O . PHE A 1 233 ? 13.293 10.922 -8.758 1.00 80.88 233 PHE A O 1
ATOM 1831 N N . LEU A 1 234 ? 14.501 9.065 -9.164 1.00 83.44 234 LEU A N 1
ATOM 1832 C CA . LEU A 1 234 ? 14.341 8.500 -7.833 1.00 83.44 234 LEU A CA 1
ATOM 1833 C C . LEU A 1 234 ? 15.358 9.112 -6.850 1.00 83.44 234 LEU A C 1
ATOM 1835 O O . LEU A 1 234 ? 16.483 9.470 -7.244 1.00 83.44 234 LEU A O 1
ATOM 1839 N N . PRO A 1 235 ? 14.984 9.246 -5.564 1.00 82.88 235 PRO A N 1
ATOM 1840 C CA . PRO A 1 235 ? 15.914 9.679 -4.532 1.00 82.88 235 PRO A CA 1
ATOM 1841 C C . PRO A 1 235 ? 17.036 8.646 -4.367 1.00 82.88 235 PRO A C 1
ATOM 1843 O O . PRO A 1 235 ? 16.827 7.447 -4.541 1.00 82.88 235 PRO A O 1
ATOM 1846 N N . ARG A 1 236 ? 18.245 9.105 -4.020 1.00 82.94 236 ARG A N 1
ATOM 1847 C CA . ARG A 1 236 ? 19.405 8.208 -3.845 1.00 82.94 236 ARG A CA 1
ATOM 1848 C C . ARG A 1 236 ? 19.181 7.179 -2.738 1.00 82.94 236 ARG A C 1
ATOM 1850 O O . ARG A 1 236 ? 19.620 6.046 -2.860 1.00 82.94 236 ARG A O 1
ATOM 1857 N N . ASN A 1 237 ? 18.460 7.566 -1.691 1.00 81.25 237 ASN A N 1
ATOM 1858 C CA . ASN A 1 237 ? 18.124 6.713 -0.559 1.00 81.25 237 ASN A CA 1
ATOM 1859 C C . ASN A 1 237 ? 16.805 5.941 -0.751 1.00 81.25 237 ASN A C 1
ATOM 1861 O O . ASN A 1 237 ? 16.179 5.561 0.232 1.00 81.25 237 ASN A O 1
ATOM 1865 N N . PHE A 1 238 ? 16.368 5.693 -1.993 1.00 86.62 238 PHE A N 1
ATOM 1866 C CA . PHE A 1 238 ? 15.151 4.920 -2.274 1.00 86.62 238 PHE A CA 1
ATOM 1867 C C . PHE A 1 238 ? 15.112 3.586 -1.509 1.00 86.62 238 PHE A C 1
ATOM 1869 O O . PHE A 1 238 ? 14.122 3.312 -0.837 1.00 86.62 238 PHE A O 1
ATOM 1876 N N . GLY A 1 239 ? 16.201 2.807 -1.545 1.00 85.94 239 GLY A N 1
ATOM 1877 C CA . GLY A 1 239 ? 16.297 1.513 -0.860 1.00 85.94 239 GLY A CA 1
ATOM 1878 C C . GLY A 1 239 ? 16.127 1.608 0.662 1.00 85.94 239 GLY A C 1
ATOM 1879 O O . GLY A 1 239 ? 15.386 0.834 1.260 1.00 85.94 239 GLY A O 1
ATOM 1880 N N . GLU A 1 240 ? 16.754 2.598 1.302 1.00 86.06 240 GLU A N 1
ATOM 1881 C CA . GLU A 1 240 ? 16.573 2.875 2.737 1.00 86.06 240 GLU A CA 1
ATOM 1882 C C . GLU A 1 240 ? 15.107 3.193 3.055 1.00 86.06 240 GLU A C 1
ATOM 1884 O O . GLU A 1 240 ? 14.523 2.654 3.997 1.00 86.06 240 GLU A O 1
ATOM 1889 N N . ILE A 1 241 ? 14.504 4.057 2.238 1.00 82.38 241 ILE A N 1
ATOM 1890 C CA . ILE A 1 241 ? 13.144 4.535 2.440 1.00 82.38 241 ILE A CA 1
ATOM 1891 C C . ILE A 1 241 ? 12.135 3.378 2.359 1.00 82.38 241 ILE A C 1
ATOM 1893 O O . ILE A 1 241 ? 11.287 3.251 3.245 1.00 82.38 241 ILE A O 1
ATOM 1897 N N . VAL A 1 242 ? 12.218 2.528 1.330 1.00 84.31 242 VAL A N 1
ATOM 1898 C CA . VAL A 1 242 ? 11.277 1.405 1.161 1.00 84.31 242 VAL A CA 1
ATOM 1899 C C . VAL A 1 242 ? 11.449 0.350 2.253 1.00 84.31 242 VAL A C 1
ATOM 1901 O O . VAL A 1 242 ? 10.451 -0.140 2.779 1.00 84.31 242 VAL A O 1
ATOM 1904 N N . ARG A 1 243 ? 12.686 0.072 2.690 1.00 86.50 243 ARG A N 1
ATOM 1905 C CA . ARG A 1 243 ? 12.946 -0.829 3.827 1.00 86.50 243 ARG A CA 1
ATOM 1906 C C . ARG A 1 243 ? 12.364 -0.293 5.127 1.00 86.50 243 ARG A C 1
ATOM 1908 O O . ARG A 1 243 ? 11.745 -1.042 5.877 1.00 86.50 243 ARG A O 1
ATOM 1915 N N . ARG A 1 244 ? 12.504 1.012 5.377 1.00 84.12 244 ARG A N 1
ATOM 1916 C CA . ARG A 1 244 ? 11.892 1.668 6.539 1.00 84.12 244 ARG A CA 1
ATOM 1917 C C . ARG A 1 244 ? 10.362 1.632 6.482 1.00 84.12 244 ARG A C 1
ATOM 1919 O O . ARG A 1 244 ? 9.727 1.523 7.528 1.00 84.12 244 ARG A O 1
ATOM 1926 N N . PHE A 1 245 ? 9.772 1.755 5.294 1.00 83.38 245 PHE A N 1
ATOM 1927 C CA . PHE A 1 245 ? 8.319 1.689 5.112 1.00 83.38 245 PHE A CA 1
ATOM 1928 C C . PHE A 1 245 ? 7.759 0.267 5.286 1.00 83.38 245 PHE A C 1
ATOM 1930 O O . PHE A 1 245 ? 6.613 0.096 5.714 1.00 83.38 245 PHE A O 1
ATOM 1937 N N . GLY A 1 246 ? 8.579 -0.742 4.995 1.00 86.31 246 GLY A N 1
ATOM 1938 C CA . GLY A 1 246 ? 8.281 -2.152 5.205 1.00 86.31 246 GLY A CA 1
ATOM 1939 C C . GLY A 1 246 ? 7.420 -2.782 4.102 1.00 86.31 246 GLY A C 1
ATOM 1940 O O . GLY A 1 246 ? 6.937 -2.091 3.202 1.00 86.31 246 GLY A O 1
ATOM 1941 N N . PRO A 1 247 ? 7.209 -4.106 4.162 1.00 88.25 247 PRO A N 1
ATOM 1942 C CA . PRO A 1 247 ? 6.559 -4.877 3.107 1.00 88.25 247 PRO A CA 1
ATOM 1943 C C . PRO A 1 247 ? 5.032 -4.730 3.130 1.00 88.25 247 PRO A C 1
ATOM 1945 O O . PRO A 1 247 ? 4.456 -4.003 3.942 1.00 88.25 247 PRO A O 1
ATOM 1948 N N . ARG A 1 248 ? 4.359 -5.451 2.233 1.00 85.19 248 ARG A N 1
ATOM 1949 C CA . ARG A 1 248 ? 2.893 -5.565 2.125 1.00 85.19 248 ARG A CA 1
ATOM 1950 C C . ARG A 1 248 ? 2.219 -4.211 1.950 1.00 85.19 248 ARG A C 1
ATOM 1952 O O . ARG A 1 248 ? 1.193 -3.957 2.562 1.00 85.19 248 ARG A O 1
ATOM 1959 N N . TYR A 1 249 ? 2.824 -3.310 1.184 1.00 76.94 249 TYR A N 1
ATOM 1960 C CA . TYR A 1 249 ? 2.256 -1.996 0.894 1.00 76.94 249 TYR A CA 1
ATOM 1961 C C . TYR A 1 249 ? 1.277 -2.079 -0.295 1.00 76.94 249 TYR A C 1
ATOM 1963 O O . TYR A 1 249 ? 1.465 -2.932 -1.163 1.00 76.94 249 TYR A O 1
ATOM 1971 N N . PRO A 1 250 ? 0.232 -1.227 -0.340 1.00 64.81 250 PRO A N 1
ATOM 1972 C CA . PRO A 1 250 ? -0.782 -1.266 -1.393 1.00 64.81 250 PRO A CA 1
ATOM 1973 C C . PRO A 1 250 ? -0.248 -0.685 -2.710 1.00 64.81 250 PRO A C 1
ATOM 1975 O O . PRO A 1 250 ? 0.262 -1.389 -3.574 1.00 64.81 250 PRO A O 1
ATOM 1978 N N . LEU A 1 251 ? -0.354 0.635 -2.840 1.00 62.94 251 LEU A N 1
ATOM 1979 C CA . LEU A 1 251 ? 0.115 1.457 -3.940 1.00 62.94 251 LEU A CA 1
ATOM 1980 C C . LEU A 1 251 ? 0.703 2.708 -3.301 1.00 62.94 251 LEU A C 1
ATOM 1982 O O . LEU A 1 251 ? 0.055 3.342 -2.465 1.00 62.94 251 LEU A O 1
ATOM 1986 N N . MET A 1 252 ? 1.919 3.065 -3.690 1.00 57.59 252 MET A N 1
ATOM 1987 C CA . MET A 1 252 ? 2.580 4.259 -3.181 1.00 57.59 252 MET A CA 1
ATOM 1988 C C . MET A 1 252 ? 2.909 5.215 -4.319 1.00 57.59 252 MET A C 1
ATOM 1990 O O . MET A 1 252 ? 3.433 4.829 -5.366 1.00 57.59 252 MET A O 1
ATOM 1994 N N . THR A 1 253 ? 2.639 6.493 -4.076 1.00 49.78 253 THR A N 1
ATOM 1995 C CA . THR A 1 253 ? 3.067 7.601 -4.929 1.00 49.78 253 THR A CA 1
ATOM 1996 C C . THR A 1 253 ? 4.073 8.447 -4.162 1.00 49.78 253 THR A C 1
ATOM 1998 O O . THR A 1 253 ? 3.847 8.784 -3.000 1.00 49.78 253 THR A O 1
ATOM 2001 N N . HIS A 1 254 ? 5.180 8.825 -4.796 1.00 43.62 254 HIS A N 1
ATOM 2002 C CA . HIS A 1 254 ? 6.086 9.820 -4.229 1.00 43.62 254 HIS A CA 1
ATOM 2003 C C . HIS A 1 254 ? 5.580 11.219 -4.587 1.00 43.62 254 HIS A C 1
ATOM 2005 O O . HIS A 1 254 ? 5.126 11.446 -5.711 1.00 43.62 254 HIS A O 1
ATOM 2011 N N . ALA A 1 255 ? 5.693 12.172 -3.660 1.00 41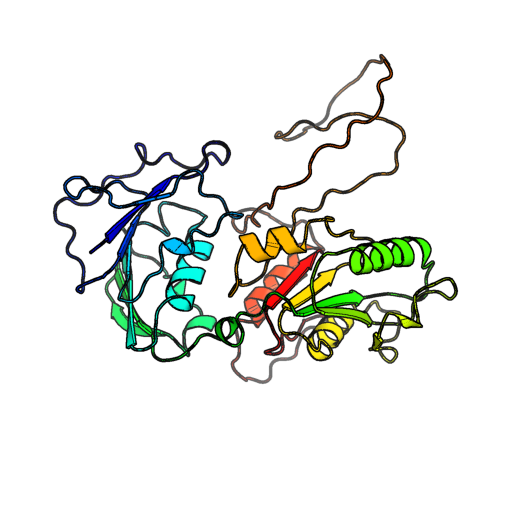.66 255 ALA A N 1
ATOM 2012 C CA . ALA A 1 255 ? 5.446 13.570 -3.987 1.00 41.66 255 ALA A CA 1
ATOM 2013 C C . ALA A 1 255 ? 6.440 13.999 -5.076 1.00 41.66 255 ALA A C 1
ATOM 2015 O O . ALA A 1 255 ? 7.655 13.854 -4.909 1.00 41.66 255 ALA A O 1
ATOM 2016 N N . LYS A 1 256 ? 5.929 14.475 -6.214 1.00 41.91 256 LYS A N 1
ATOM 2017 C CA . LYS A 1 256 ? 6.767 15.012 -7.283 1.00 41.91 256 LYS A CA 1
ATOM 2018 C C . LYS A 1 256 ? 7.210 16.424 -6.937 1.00 41.91 256 LYS A C 1
ATOM 2020 O O . LYS A 1 256 ? 6.383 17.285 -6.653 1.00 41.91 256 LYS A O 1
ATOM 2025 N N . HIS A 1 257 ? 8.506 16.674 -7.062 1.00 38.62 257 HIS A N 1
ATOM 2026 C CA . HIS A 1 257 ? 9.037 18.026 -7.165 1.00 38.62 257 HIS A CA 1
ATOM 2027 C C . HIS A 1 257 ? 9.367 18.302 -8.630 1.00 38.62 257 HIS A C 1
ATOM 2029 O O . HIS A 1 257 ? 10.174 17.601 -9.241 1.00 38.62 257 HIS A O 1
ATOM 2035 N N . VAL A 1 258 ? 8.697 19.296 -9.212 1.00 35.28 258 VAL A N 1
ATOM 2036 C CA . VAL A 1 258 ? 8.966 19.732 -10.583 1.00 35.28 258 VAL A CA 1
ATOM 2037 C C . VAL A 1 258 ? 10.158 20.678 -10.547 1.00 35.28 258 VAL A C 1
ATOM 2039 O O . VAL A 1 258 ? 10.043 21.815 -10.095 1.00 35.28 258 VAL A O 1
ATOM 2042 N N . PHE A 1 259 ? 11.307 20.220 -11.036 1.00 31.94 259 PHE A N 1
ATOM 2043 C CA . PHE A 1 259 ? 12.440 21.101 -11.291 1.00 31.94 259 PHE A CA 1
ATOM 2044 C C . PHE A 1 259 ? 12.159 21.882 -12.579 1.00 31.94 259 PHE A C 1
ATOM 2046 O O . PHE A 1 259 ? 12.208 21.321 -13.672 1.00 31.94 259 PHE A O 1
ATOM 2053 N N . ARG A 1 260 ? 11.833 23.175 -12.467 1.00 28.17 260 ARG A N 1
ATOM 2054 C CA . ARG A 1 260 ? 11.842 24.074 -13.629 1.00 28.17 260 ARG A CA 1
ATOM 2055 C C . ARG A 1 260 ? 13.276 24.534 -13.878 1.00 28.17 260 ARG A C 1
ATOM 2057 O O . ARG A 1 260 ? 13.891 25.130 -12.999 1.00 28.17 260 ARG A O 1
ATOM 2064 N N . GLN A 1 261 ? 13.789 24.309 -15.087 1.00 28.84 261 GLN A N 1
ATOM 2065 C CA . GLN A 1 261 ? 14.896 25.111 -15.605 1.00 28.84 261 GLN A CA 1
ATOM 2066 C C . GLN A 1 261 ? 14.353 26.514 -15.895 1.00 28.84 261 GLN A C 1
ATOM 2068 O O . GLN A 1 261 ? 13.831 26.793 -16.967 1.00 28.84 261 GLN A O 1
ATOM 2073 N N . SER A 1 262 ? 14.441 27.403 -14.915 1.00 30.31 262 SER A N 1
ATOM 2074 C CA . SER A 1 262 ? 14.381 28.839 -15.158 1.00 30.31 262 SER A CA 1
ATOM 2075 C C . SER A 1 262 ? 15.339 29.511 -14.194 1.00 30.31 262 SER A C 1
ATOM 2077 O O . SER A 1 262 ? 15.224 29.345 -12.980 1.00 30.31 262 SER A O 1
ATOM 2079 N N . ALA A 1 263 ? 16.303 30.241 -14.747 1.00 30.23 263 ALA A N 1
ATOM 2080 C CA . ALA A 1 263 ? 17.211 31.104 -14.016 1.00 30.23 263 ALA A CA 1
ATOM 2081 C C . ALA A 1 263 ? 16.411 32.214 -13.317 1.00 30.23 263 ALA A C 1
ATOM 2083 O O . ALA A 1 263 ? 16.230 33.283 -13.879 1.00 30.23 263 ALA A O 1
ATOM 2084 N N . GLN A 1 264 ? 15.866 31.926 -12.135 1.00 26.20 264 GLN A N 1
ATOM 2085 C CA . GLN A 1 264 ? 15.362 32.882 -11.148 1.00 26.20 264 GLN A CA 1
ATOM 2086 C C . GLN A 1 264 ? 14.942 32.095 -9.902 1.00 26.20 264 GLN A C 1
ATOM 2088 O O . GLN A 1 264 ? 13.915 31.418 -9.875 1.00 26.20 264 GLN A O 1
ATOM 2093 N N . TYR A 1 265 ? 15.778 32.164 -8.866 1.00 30.47 265 TYR A N 1
ATOM 2094 C CA . TYR A 1 265 ? 15.420 31.737 -7.522 1.00 30.47 265 TYR A CA 1
ATOM 2095 C C . TYR A 1 265 ? 14.296 32.637 -7.004 1.00 30.47 265 TYR A C 1
ATOM 2097 O O . TYR A 1 265 ? 14.524 33.802 -6.692 1.00 30.47 265 TYR A O 1
ATOM 2105 N N . ALA A 1 266 ? 13.098 32.080 -6.872 1.00 24.91 266 ALA A N 1
ATOM 2106 C CA . ALA A 1 266 ? 12.102 32.570 -5.934 1.00 24.91 266 ALA A CA 1
ATOM 2107 C C . ALA A 1 266 ? 11.467 31.351 -5.244 1.00 24.91 266 ALA A C 1
ATOM 2109 O O . ALA A 1 266 ? 10.852 30.523 -5.924 1.00 24.91 266 ALA A O 1
ATOM 2110 N N . PRO A 1 267 ? 11.627 31.182 -3.919 1.00 27.56 267 PRO A N 1
ATOM 2111 C CA . PRO A 1 267 ? 10.916 30.139 -3.195 1.00 27.56 267 PRO A CA 1
ATOM 2112 C C . PRO A 1 267 ? 9.411 30.415 -3.278 1.00 27.56 267 PRO A C 1
ATOM 2114 O O . PRO A 1 267 ? 8.945 31.517 -2.995 1.00 27.56 267 PRO A O 1
ATOM 2117 N N . SER A 1 268 ? 8.639 29.408 -3.680 1.00 27.38 268 SER A N 1
ATOM 2118 C CA . SER A 1 268 ? 7.184 29.449 -3.525 1.00 27.38 268 SER A CA 1
ATOM 2119 C C . SER A 1 268 ? 6.858 29.171 -2.051 1.00 27.38 268 SER A C 1
ATOM 2121 O O . SER A 1 268 ? 7.363 28.175 -1.527 1.00 27.38 268 SER A O 1
ATOM 2123 N N . PRO A 1 269 ? 6.065 30.006 -1.357 1.00 23.69 269 PRO A N 1
ATOM 2124 C CA . PRO A 1 269 ? 5.714 29.753 0.037 1.00 23.69 269 PRO A CA 1
ATOM 2125 C C . PRO A 1 269 ? 4.794 28.523 0.168 1.00 23.69 269 PRO A C 1
ATOM 2127 O O . PRO A 1 269 ? 4.037 28.219 -0.761 1.00 23.69 269 PRO A O 1
ATOM 2130 N N . PRO A 1 270 ? 4.842 27.801 1.304 1.00 30.86 270 PRO A N 1
ATOM 2131 C CA . PRO A 1 270 ? 3.956 26.681 1.567 1.00 30.86 270 PRO A CA 1
ATOM 2132 C C . PRO A 1 270 ? 2.595 27.232 2.021 1.00 30.86 270 PRO A C 1
ATOM 2134 O O . PRO A 1 270 ? 2.527 27.984 2.985 1.00 30.86 270 PRO A O 1
ATOM 2137 N N . PHE A 1 271 ? 1.527 26.818 1.339 1.00 24.84 271 PHE A N 1
ATOM 2138 C CA . PHE A 1 271 ? 0.117 27.184 1.556 1.00 24.84 271 PHE A CA 1
ATOM 2139 C C . PHE A 1 271 ? -0.328 28.582 1.093 1.00 24.84 271 PHE A C 1
ATOM 2141 O O . PHE A 1 271 ? 0.251 29.606 1.435 1.00 24.84 271 PHE A O 1
ATOM 2148 N N . GLY A 1 272 ? -1.447 28.598 0.359 1.00 22.38 272 GLY A N 1
ATOM 2149 C CA . GLY A 1 272 ? -2.229 29.799 0.071 1.00 22.38 272 GLY A CA 1
ATOM 2150 C C . GLY A 1 272 ? -2.564 29.973 -1.407 1.00 22.38 272 GLY A C 1
ATOM 2151 O O . GLY A 1 272 ? -1.683 30.201 -2.232 1.00 22.38 272 GLY A O 1
ATOM 2152 N N . LEU A 1 273 ? -3.860 29.892 -1.715 1.00 24.00 273 LEU A N 1
ATOM 2153 C CA . LEU A 1 273 ? -4.499 30.411 -2.925 1.00 24.00 273 LEU A CA 1
ATOM 2154 C C . LEU A 1 273 ? -3.837 31.715 -3.406 1.00 24.00 273 LEU A C 1
ATOM 2156 O O . LEU A 1 273 ? -3.740 32.674 -2.642 1.00 24.00 273 LEU A O 1
ATOM 2160 N N . ARG A 1 274 ? -3.458 31.797 -4.687 1.00 21.73 274 ARG A N 1
ATOM 2161 C CA . ARG A 1 274 ? -3.252 33.092 -5.351 1.00 21.73 274 ARG A CA 1
ATOM 2162 C C . ARG A 1 274 ? -4.469 33.407 -6.211 1.00 21.73 274 ARG A C 1
ATOM 2164 O O . ARG A 1 274 ? -4.571 32.937 -7.339 1.00 21.73 274 ARG A O 1
ATOM 2171 N N . HIS A 1 275 ? -5.344 34.262 -5.691 1.00 22.91 275 HIS A N 1
ATOM 2172 C CA . HIS A 1 275 ? -5.993 35.248 -6.549 1.00 22.91 275 HIS A CA 1
ATOM 2173 C C . HIS A 1 275 ? -4.936 36.296 -6.913 1.00 22.91 275 HIS A C 1
ATOM 2175 O O . HIS A 1 275 ? -4.204 36.777 -6.048 1.00 22.91 275 HIS A O 1
ATOM 2181 N N . GLY A 1 276 ? -4.778 36.570 -8.206 1.00 22.16 276 GLY A N 1
ATOM 2182 C CA . GLY A 1 276 ? -3.804 37.542 -8.691 1.00 22.16 276 GLY A CA 1
ATOM 2183 C C . GLY A 1 276 ? -4.192 38.975 -8.335 1.00 22.16 276 GLY A C 1
ATOM 2184 O O . GLY A 1 276 ? -5.375 39.273 -8.294 1.00 22.16 276 GLY A O 1
ATOM 2185 N N . PHE A 1 277 ? -3.190 39.829 -8.103 1.00 21.42 277 PHE A N 1
ATOM 2186 C CA . PHE A 1 277 ? -3.034 41.180 -8.670 1.00 21.42 277 PHE A CA 1
ATOM 2187 C C . PHE A 1 277 ? -1.699 41.803 -8.188 1.00 21.42 277 PHE A C 1
ATOM 2189 O O . PHE A 1 277 ? -1.409 41.785 -7.000 1.00 21.42 277 PHE A O 1
ATOM 2196 N N . GLY A 1 278 ? -0.916 42.372 -9.121 1.00 22.09 278 GLY A N 1
ATOM 2197 C CA . GLY A 1 278 ? -0.163 43.633 -8.934 1.00 22.09 278 GLY A CA 1
ATOM 2198 C C . GLY A 1 278 ? 1.254 43.677 -8.312 1.00 22.09 278 GLY A C 1
ATOM 2199 O O . GLY A 1 278 ? 1.377 43.716 -7.101 1.00 22.09 278 GLY A O 1
ATOM 2200 N N . ARG A 1 279 ? 2.257 43.853 -9.200 1.00 23.73 279 ARG A N 1
ATOM 2201 C CA . ARG A 1 279 ? 3.473 44.729 -9.194 1.00 23.73 279 ARG A CA 1
ATOM 2202 C C . ARG A 1 279 ? 4.569 44.706 -8.094 1.00 23.73 279 ARG A C 1
ATOM 2204 O O . ARG A 1 279 ? 4.286 44.842 -6.915 1.00 23.73 279 ARG A O 1
ATOM 2211 N N . ASP A 1 280 ? 5.813 44.721 -8.620 1.00 25.31 280 ASP A N 1
ATOM 2212 C CA . ASP A 1 280 ? 7.108 45.296 -8.161 1.00 25.31 280 ASP A CA 1
ATOM 2213 C C . ASP A 1 280 ? 7.702 44.800 -6.817 1.00 25.31 280 ASP A C 1
ATOM 2215 O O . ASP A 1 280 ? 6.999 44.617 -5.841 1.00 25.31 280 ASP A O 1
ATOM 2219 N N . SER A 1 281 ? 9.001 44.533 -6.617 1.00 24.39 281 SER A N 1
ATOM 2220 C CA . SER A 1 281 ? 10.250 45.115 -7.137 1.00 24.39 281 SER A CA 1
ATOM 2221 C C . SER A 1 281 ? 11.470 44.220 -6.782 1.00 24.39 281 SER A C 1
ATOM 2223 O O . SER A 1 281 ? 11.381 43.295 -5.978 1.00 24.39 281 SER A O 1
ATOM 2225 N N . GLN A 1 282 ? 12.614 44.491 -7.421 1.00 28.61 282 GLN A N 1
ATOM 2226 C CA . GLN A 1 282 ? 13.898 43.771 -7.363 1.00 28.61 282 GLN A CA 1
ATOM 2227 C C . GLN A 1 282 ? 14.648 43.849 -6.013 1.00 28.61 282 GLN A C 1
ATOM 2229 O O . GLN A 1 282 ? 14.669 44.909 -5.394 1.00 28.61 282 GLN A O 1
ATOM 2234 N N . ARG A 1 283 ? 15.432 42.807 -5.670 1.00 25.25 283 ARG A N 1
ATOM 2235 C CA . ARG A 1 283 ? 16.868 42.915 -5.294 1.00 25.25 283 ARG A CA 1
ATOM 2236 C C . ARG A 1 283 ? 17.533 41.542 -5.121 1.00 25.25 283 ARG A C 1
ATOM 2238 O O . ARG A 1 283 ? 16.988 40.639 -4.500 1.00 25.25 283 ARG A O 1
ATOM 2245 N N . SER A 1 284 ? 18.727 41.421 -5.691 1.00 30.19 284 SER A N 1
ATOM 2246 C CA . SER A 1 284 ? 19.619 40.259 -5.699 1.00 30.19 284 SER A CA 1
ATOM 2247 C C . SER A 1 284 ? 20.595 40.257 -4.518 1.00 30.19 284 SER A C 1
ATOM 2249 O O . SER A 1 284 ? 21.188 41.295 -4.228 1.00 30.19 284 SER A O 1
ATOM 2251 N N . SER A 1 285 ? 20.899 39.086 -3.959 1.00 26.34 285 SER A N 1
ATOM 2252 C CA . SER A 1 285 ? 22.213 38.805 -3.364 1.00 26.34 285 SER A CA 1
ATOM 2253 C C . SER A 1 285 ? 22.528 37.308 -3.456 1.00 26.34 285 SER A C 1
ATOM 2255 O O . SER A 1 285 ? 21.672 36.454 -3.231 1.00 26.34 285 SER A O 1
ATOM 2257 N N . GLY A 1 286 ? 23.750 37.012 -3.902 1.00 28.88 286 GLY A N 1
ATOM 2258 C CA . GLY A 1 286 ? 24.241 35.671 -4.191 1.00 28.88 286 GLY A CA 1
ATOM 2259 C C . GLY A 1 286 ? 24.548 34.855 -2.938 1.00 28.88 286 GLY A C 1
ATOM 2260 O O . GLY A 1 286 ? 25.046 35.371 -1.941 1.00 28.88 286 GLY A O 1
ATOM 2261 N N . GLY A 1 287 ? 24.279 33.558 -3.036 1.00 24.52 287 GLY A N 1
ATOM 2262 C CA . GLY A 1 287 ? 24.716 32.531 -2.102 1.00 24.52 287 GLY A CA 1
ATOM 2263 C C . GLY A 1 287 ? 24.713 31.178 -2.811 1.00 24.52 287 GLY A C 1
ATOM 2264 O O . GLY A 1 287 ? 23.823 30.906 -3.619 1.00 24.52 287 GLY A O 1
ATOM 2265 N N . GLU A 1 288 ? 25.728 30.355 -2.552 1.00 22.86 288 GLU A N 1
ATOM 2266 C CA . GLU A 1 288 ? 25.847 29.006 -3.112 1.00 22.86 288 GLU A CA 1
ATOM 2267 C C . GLU A 1 288 ? 24.623 28.134 -2.767 1.00 22.86 288 GLU A C 1
ATOM 2269 O O . GLU A 1 288 ? 24.117 28.190 -1.637 1.00 22.86 288 GLU A O 1
ATOM 2274 N N . PRO A 1 289 ? 24.137 27.293 -3.699 1.00 26.42 289 PRO A N 1
ATOM 2275 C CA . PRO A 1 289 ? 22.983 26.446 -3.447 1.00 26.42 289 PRO A CA 1
ATOM 2276 C C . PRO A 1 289 ? 23.331 25.320 -2.468 1.00 26.42 289 PRO A C 1
ATOM 2278 O O . PRO A 1 289 ? 23.957 24.321 -2.820 1.00 26.42 289 PRO A O 1
ATOM 2281 N N . LYS A 1 290 ? 22.865 25.452 -1.223 1.00 22.12 290 LYS A N 1
ATOM 2282 C CA . LYS A 1 290 ? 22.829 24.344 -0.261 1.00 22.12 290 LYS A CA 1
ATOM 2283 C C . LYS A 1 290 ? 21.800 23.303 -0.716 1.00 22.12 290 LYS A C 1
ATOM 2285 O O . LYS A 1 290 ? 20.608 23.592 -0.788 1.00 22.12 290 LYS A O 1
ATOM 2290 N N . LEU A 1 291 ? 22.259 22.076 -0.974 1.00 23.56 291 LEU A N 1
ATOM 2291 C CA . LEU A 1 291 ? 21.407 20.896 -1.158 1.00 23.56 291 LEU A CA 1
ATOM 2292 C C . LEU A 1 291 ? 20.530 20.680 0.088 1.00 23.56 291 LEU A C 1
ATOM 2294 O O . LEU A 1 291 ? 21.021 20.297 1.150 1.00 23.56 291 LEU A O 1
ATOM 2298 N N . GLN A 1 292 ? 19.223 20.905 -0.043 1.00 25.77 292 GLN A N 1
ATOM 2299 C CA . GLN A 1 292 ? 18.244 20.541 0.979 1.00 25.77 292 GLN A CA 1
ATOM 2300 C C . GLN A 1 292 ? 18.009 19.023 0.955 1.00 25.77 292 GLN A C 1
ATOM 2302 O O . GLN A 1 292 ? 17.723 18.439 -0.093 1.00 25.77 292 GLN A O 1
ATOM 2307 N N . ARG A 1 293 ? 18.133 18.375 2.123 1.00 23.52 293 ARG A N 1
ATOM 2308 C CA . ARG A 1 293 ? 17.764 16.965 2.330 1.00 23.52 293 ARG A CA 1
ATOM 2309 C C . ARG A 1 293 ? 16.295 16.766 1.932 1.00 23.52 293 ARG A C 1
ATOM 2311 O O . ARG A 1 293 ? 15.413 17.358 2.542 1.00 23.52 293 ARG A O 1
ATOM 2318 N N . CYS A 1 294 ? 16.045 15.943 0.916 1.00 26.03 294 CYS A N 1
ATOM 2319 C CA . CYS A 1 294 ? 14.703 15.557 0.475 1.00 26.03 294 CYS A CA 1
ATOM 2320 C C . CYS A 1 294 ? 14.287 14.258 1.178 1.00 26.03 294 CYS A C 1
ATOM 2322 O O . CYS A 1 294 ? 14.928 13.231 0.958 1.00 26.03 294 CYS A O 1
ATOM 2324 N N . SER A 1 295 ? 13.238 14.278 2.007 1.00 26.41 295 SER A N 1
ATOM 2325 C CA . SER A 1 295 ? 12.754 13.066 2.691 1.00 26.41 295 SER A CA 1
ATOM 2326 C C . SER A 1 295 ? 11.281 13.122 3.122 1.00 26.41 295 SER A C 1
ATOM 2328 O O . SER A 1 295 ? 10.979 12.788 4.265 1.00 26.41 295 SER A O 1
ATOM 2330 N N . GLU A 1 296 ? 10.345 13.539 2.261 1.00 28.83 296 GLU A N 1
ATOM 2331 C CA . GLU A 1 296 ? 8.921 13.552 2.644 1.00 28.83 296 GLU A CA 1
ATOM 2332 C C . GLU A 1 296 ? 8.000 12.937 1.581 1.00 28.83 296 GLU A C 1
ATOM 2334 O O . GLU A 1 296 ? 7.940 13.385 0.435 1.00 28.83 296 GLU A O 1
ATOM 2339 N N . TYR A 1 297 ? 7.245 11.911 1.990 1.00 33.19 297 TYR A N 1
ATOM 2340 C CA . TYR A 1 297 ? 6.077 11.416 1.259 1.00 33.19 297 TYR A CA 1
ATOM 2341 C C . TYR A 1 297 ? 4.858 12.277 1.576 1.00 33.19 297 TYR A C 1
ATOM 2343 O O . TYR A 1 297 ? 4.658 12.682 2.722 1.00 33.19 297 TYR A O 1
ATOM 2351 N N . ARG A 1 298 ? 3.985 12.468 0.583 1.00 31.56 298 ARG A N 1
ATOM 2352 C CA . ARG A 1 298 ? 2.656 13.054 0.785 1.00 31.56 298 ARG A CA 1
ATOM 2353 C C . ARG A 1 298 ? 1.569 12.025 0.471 1.00 31.56 298 ARG A C 1
ATOM 2355 O O . ARG A 1 298 ? 1.704 11.324 -0.533 1.00 31.56 298 ARG A O 1
ATOM 2362 N N . PRO A 1 299 ? 0.511 11.930 1.293 1.00 29.20 299 PRO A N 1
ATOM 2363 C CA . PRO A 1 299 ? -0.671 11.163 0.929 1.00 29.20 299 PRO A CA 1
ATOM 2364 C C . PRO A 1 299 ? -1.378 11.797 -0.272 1.00 29.20 299 PRO A C 1
ATOM 2366 O O . PRO A 1 299 ? -1.374 13.017 -0.434 1.00 29.20 299 PRO A O 1
ATOM 2369 N N . VAL A 1 300 ? -2.010 10.956 -1.089 1.00 31.31 300 VAL A N 1
ATOM 2370 C CA . VAL A 1 300 ? -3.025 11.393 -2.051 1.00 31.31 300 VAL A CA 1
ATOM 2371 C C . VAL A 1 300 ? -4.283 11.729 -1.251 1.00 31.31 300 VAL A C 1
ATOM 2373 O O . VAL A 1 300 ? -4.824 10.862 -0.565 1.00 31.31 300 VAL A O 1
ATOM 2376 N N . ASP A 1 301 ? -4.719 12.988 -1.294 1.00 28.70 301 ASP A N 1
ATOM 2377 C CA . ASP A 1 301 ? -6.003 13.402 -0.728 1.00 28.70 301 ASP A CA 1
ATOM 2378 C C . ASP A 1 301 ? -7.113 13.041 -1.725 1.00 28.70 301 ASP A C 1
ATOM 2380 O O . ASP A 1 301 ? -7.217 13.625 -2.800 1.00 28.70 301 ASP A O 1
ATOM 2384 N N . PHE A 1 302 ? -7.909 12.024 -1.396 1.00 30.69 302 PHE A N 1
ATOM 2385 C CA . PHE A 1 302 ? -9.009 11.545 -2.240 1.00 30.69 302 PHE A CA 1
ATOM 2386 C C . PHE A 1 302 ? -10.324 12.311 -2.008 1.00 30.69 302 PHE A C 1
ATOM 2388 O O . PHE A 1 302 ? -11.332 11.984 -2.632 1.00 30.69 302 PHE A O 1
ATOM 2395 N N . SER A 1 303 ? -10.350 13.299 -1.104 1.00 25.03 303 SER A N 1
ATOM 2396 C CA . SER A 1 303 ? -11.601 13.919 -0.640 1.00 25.03 303 SER A CA 1
ATOM 2397 C C . SER A 1 303 ? -11.963 15.237 -1.332 1.00 25.03 303 SER A C 1
ATOM 2399 O O . SER A 1 303 ? -13.113 15.677 -1.255 1.00 25.03 303 SER A O 1
ATOM 2401 N N . ARG A 1 304 ? -11.025 15.867 -2.049 1.00 28.89 304 ARG A N 1
ATOM 2402 C CA . ARG A 1 304 ? -11.258 17.129 -2.762 1.00 28.89 304 ARG A CA 1
ATOM 2403 C C . ARG A 1 304 ? -10.373 17.228 -3.999 1.00 28.89 304 ARG A C 1
ATOM 2405 O O . ARG A 1 304 ? -9.222 17.605 -3.876 1.00 28.89 304 ARG A O 1
ATOM 2412 N N . ASP A 1 305 ? -10.933 16.966 -5.178 1.00 28.30 305 ASP A N 1
ATOM 2413 C CA . ASP A 1 305 ? -10.699 17.872 -6.305 1.00 28.30 305 ASP A CA 1
ATOM 2414 C C . ASP A 1 305 ? -11.694 17.661 -7.445 1.00 28.30 305 ASP A C 1
ATOM 2416 O O . ASP A 1 305 ? -11.854 16.576 -8.011 1.00 28.30 305 ASP A O 1
ATOM 2420 N N . ARG A 1 306 ? -12.372 18.756 -7.796 1.00 25.62 306 ARG A N 1
ATOM 2421 C CA . ARG A 1 306 ? -13.087 18.873 -9.060 1.00 25.62 306 ARG A CA 1
ATOM 2422 C C . ARG A 1 306 ? -12.043 19.096 -10.149 1.00 25.62 306 ARG A C 1
ATOM 2424 O O . ARG A 1 306 ? -11.369 20.111 -10.149 1.00 25.62 306 ARG A O 1
ATOM 2431 N N . ALA A 1 307 ? -12.023 18.184 -11.111 1.00 28.78 307 ALA A N 1
ATOM 2432 C CA . ALA A 1 307 ? -11.824 18.491 -12.522 1.00 28.78 307 ALA A CA 1
ATOM 2433 C C . ALA A 1 307 ? -10.610 19.366 -12.903 1.00 28.78 307 ALA A C 1
ATOM 2435 O O . ALA A 1 307 ? -10.796 20.368 -13.581 1.00 28.78 307 ALA A O 1
ATOM 2436 N N . ASP A 1 308 ? -9.389 18.889 -12.650 1.00 25.17 308 ASP A N 1
ATOM 2437 C CA . ASP A 1 308 ? -8.278 19.139 -13.577 1.00 25.17 308 ASP A CA 1
ATOM 2438 C C . ASP A 1 308 ? -7.978 17.859 -14.372 1.00 25.17 308 ASP A C 1
ATOM 2440 O O . ASP A 1 308 ? -7.425 16.855 -13.908 1.00 25.17 308 ASP A O 1
ATOM 2444 N N . ARG A 1 309 ? -8.494 17.872 -15.603 1.00 28.33 309 ARG A N 1
ATOM 2445 C CA . ARG A 1 309 ? -8.503 16.770 -16.563 1.00 28.33 309 ARG A CA 1
ATOM 2446 C C . ARG A 1 309 ? -7.087 16.569 -17.106 1.00 28.33 309 ARG A C 1
ATOM 2448 O O . ARG A 1 309 ? -6.632 17.400 -17.874 1.00 28.33 309 ARG A O 1
ATOM 2455 N N . PHE A 1 310 ? -6.412 15.486 -16.702 1.00 24.17 310 PHE A N 1
ATOM 2456 C CA . PHE A 1 310 ? -5.661 14.540 -17.566 1.00 24.17 310 PHE A CA 1
ATOM 2457 C C . PHE A 1 310 ? -4.749 13.576 -16.772 1.00 24.17 310 PHE A C 1
ATOM 2459 O O . PHE A 1 310 ? -4.384 12.528 -17.300 1.00 24.17 310 PHE A O 1
ATOM 2466 N N . GLN A 1 311 ? -4.431 13.853 -15.500 1.00 26.28 311 GLN A N 1
ATOM 2467 C CA . GLN A 1 311 ? -3.527 13.008 -14.687 1.00 26.28 311 GLN A CA 1
ATOM 2468 C C . GLN A 1 311 ? -4.229 12.162 -13.606 1.00 26.28 311 GLN A C 1
ATOM 2470 O O . GLN A 1 311 ? -3.771 11.065 -13.294 1.00 26.28 311 GLN A O 1
ATOM 2475 N N . LEU A 1 312 ? -5.386 12.598 -13.097 1.00 24.33 312 LEU A N 1
ATOM 2476 C CA . LEU A 1 312 ? -6.141 11.897 -12.041 1.00 24.33 312 LEU A CA 1
ATOM 2477 C C . LEU A 1 312 ? -6.974 10.702 -12.544 1.00 24.33 312 LEU A C 1
ATOM 2479 O O . LEU A 1 312 ? -7.261 9.777 -11.785 1.00 24.33 312 LEU A O 1
ATOM 2483 N N . CYS A 1 313 ? -7.310 10.672 -13.838 1.00 23.05 313 CYS A N 1
ATOM 2484 C CA . CYS A 1 313 ? -8.152 9.623 -14.424 1.00 23.05 313 CYS A CA 1
ATOM 2485 C C . CYS A 1 313 ? -7.460 8.241 -14.442 1.00 23.05 313 CYS A C 1
ATOM 2487 O O . CYS A 1 313 ? -8.128 7.213 -14.391 1.00 23.05 313 CYS A O 1
ATOM 2489 N N . GLN A 1 314 ? -6.119 8.199 -14.450 1.00 28.19 314 GLN A N 1
ATOM 2490 C CA . GLN A 1 314 ? -5.366 6.939 -14.494 1.00 28.19 314 GLN A CA 1
ATOM 2491 C C . GLN A 1 314 ? -5.237 6.262 -13.122 1.00 28.19 314 GLN A C 1
ATOM 2493 O O . GLN A 1 314 ? -5.302 5.039 -13.058 1.00 28.19 314 GLN A O 1
ATOM 2498 N N . CYS A 1 315 ? -5.102 7.018 -12.027 1.00 28.44 315 CYS A N 1
ATOM 2499 C CA . CYS A 1 315 ? -4.938 6.439 -10.686 1.00 28.44 315 CYS A CA 1
ATOM 2500 C C . CYS A 1 315 ? -6.267 5.961 -10.080 1.00 28.44 315 CYS A C 1
ATOM 2502 O O . CYS A 1 315 ? -6.298 4.907 -9.448 1.00 28.44 315 CYS A O 1
ATOM 2504 N N . HIS A 1 316 ? -7.374 6.672 -10.331 1.00 25.27 316 HIS A N 1
ATOM 2505 C CA . HIS A 1 316 ? -8.700 6.256 -9.858 1.00 25.27 316 HIS A CA 1
ATOM 2506 C C . HIS A 1 316 ? -9.177 4.970 -10.559 1.00 25.27 316 HIS A C 1
ATOM 2508 O O . HIS A 1 316 ? -9.681 4.059 -9.909 1.00 25.27 316 HIS A O 1
ATOM 2514 N N . ALA A 1 317 ? -8.929 4.845 -11.870 1.00 26.58 317 ALA A N 1
ATOM 2515 C CA . ALA A 1 317 ? -9.247 3.639 -12.635 1.00 26.58 317 ALA A CA 1
ATOM 2516 C C . ALA A 1 317 ? -8.341 2.441 -12.282 1.00 26.58 317 ALA A C 1
ATOM 2518 O O . ALA A 1 317 ? -8.821 1.309 -12.293 1.00 26.58 317 ALA A O 1
ATOM 2519 N N . LEU A 1 318 ? -7.062 2.669 -11.937 1.00 30.77 318 LEU A N 1
ATOM 2520 C CA . LEU A 1 318 ? -6.140 1.603 -11.511 1.00 30.77 318 LEU A CA 1
ATOM 2521 C C . LEU A 1 318 ? -6.543 1.000 -10.160 1.00 30.77 318 LEU A C 1
ATOM 2523 O O . LEU A 1 318 ? -6.536 -0.218 -10.002 1.00 30.77 318 LEU A O 1
ATOM 2527 N N . GLN A 1 319 ? -6.921 1.843 -9.195 1.00 30.56 319 GLN A N 1
ATOM 2528 C CA . GLN A 1 319 ? -7.337 1.369 -7.878 1.00 30.56 319 GLN A CA 1
ATOM 2529 C C . GLN A 1 319 ? -8.737 0.738 -7.929 1.00 30.56 319 GLN A C 1
ATOM 2531 O O . GLN A 1 319 ? -8.936 -0.300 -7.313 1.00 30.56 319 GLN A O 1
ATOM 2536 N N . GLN A 1 320 ? -9.678 1.283 -8.715 1.00 26.78 320 GLN A N 1
ATOM 2537 C CA . GLN A 1 320 ? -11.018 0.695 -8.879 1.00 26.78 320 GLN A CA 1
ATOM 2538 C C . GLN A 1 320 ? -11.034 -0.625 -9.670 1.00 26.78 320 GLN A C 1
ATOM 2540 O O . GLN A 1 320 ? -11.921 -1.439 -9.447 1.00 26.78 320 GLN A O 1
ATOM 2545 N N . ARG A 1 321 ? -10.068 -0.885 -10.562 1.00 32.56 321 ARG A N 1
ATOM 2546 C CA . ARG A 1 321 ? -10.012 -2.139 -11.347 1.00 32.56 321 ARG A CA 1
ATOM 2547 C C . ARG A 1 321 ? -9.191 -3.263 -10.735 1.00 32.56 321 ARG A C 1
ATOM 2549 O O . ARG A 1 321 ? -9.433 -4.416 -11.068 1.00 32.56 321 ARG A O 1
ATOM 2556 N N . LEU A 1 322 ? -8.291 -2.957 -9.802 1.00 34.69 322 LEU A N 1
ATOM 2557 C CA . LEU A 1 322 ? -7.811 -3.956 -8.839 1.00 34.69 322 LEU A CA 1
ATOM 2558 C C . LEU A 1 322 ? -8.939 -4.434 -7.898 1.00 34.69 322 LEU A C 1
ATOM 2560 O O . LEU A 1 322 ? -8.761 -5.424 -7.197 1.00 34.69 322 LEU A O 1
ATOM 2564 N N . LEU A 1 323 ? -10.077 -3.725 -7.882 1.00 34.94 323 LEU A N 1
ATOM 2565 C CA . LEU A 1 323 ? -11.193 -3.879 -6.947 1.00 34.94 323 LEU A CA 1
ATOM 2566 C C . LEU A 1 323 ? -12.518 -4.325 -7.589 1.00 34.94 323 LEU A C 1
ATOM 2568 O O . LEU A 1 323 ? -13.509 -4.303 -6.877 1.00 34.94 323 LEU A O 1
ATOM 2572 N N . LEU A 1 324 ? -12.562 -4.670 -8.882 1.00 28.34 324 LEU A N 1
ATOM 2573 C CA . LEU A 1 324 ? -13.784 -5.122 -9.559 1.00 28.34 324 LEU A CA 1
ATOM 2574 C C . LEU A 1 324 ? -13.451 -6.193 -10.605 1.00 28.34 324 LEU A C 1
ATOM 2576 O O . LEU A 1 324 ? -13.005 -5.870 -11.713 1.00 28.34 324 LEU A O 1
ATOM 2580 N N . ARG A 1 325 ? -13.712 -7.465 -10.300 1.00 28.28 325 ARG A N 1
ATOM 2581 C CA . ARG A 1 325 ? -13.949 -8.485 -11.331 1.00 28.28 325 ARG A CA 1
ATOM 2582 C C . ARG A 1 325 ? -15.266 -9.190 -11.054 1.00 28.28 325 ARG A C 1
ATOM 2584 O O . ARG A 1 325 ? -15.304 -10.156 -10.305 1.00 28.28 325 ARG A O 1
ATOM 2591 N N . ASP A 1 326 ? -16.287 -8.826 -11.829 1.00 26.66 326 ASP A N 1
ATOM 2592 C CA . ASP A 1 326 ? -17.169 -9.864 -12.340 1.00 26.66 326 ASP A CA 1
ATOM 2593 C C . ASP A 1 326 ? -17.481 -9.714 -13.829 1.00 26.66 326 ASP A C 1
ATOM 2595 O O . ASP A 1 326 ? -17.570 -8.621 -14.395 1.00 26.66 326 ASP A O 1
ATOM 2599 N N . ARG A 1 327 ? -17.543 -10.880 -14.469 1.00 32.38 327 ARG A N 1
ATOM 2600 C CA . ARG A 1 327 ? -17.680 -11.092 -15.908 1.00 32.38 327 ARG A CA 1
ATOM 2601 C C . ARG A 1 327 ? -19.114 -10.820 -16.348 1.00 32.38 327 ARG A C 1
ATOM 2603 O O . ARG A 1 327 ? -19.953 -11.701 -16.221 1.00 32.38 327 ARG A O 1
ATOM 2610 N N . GLN A 1 328 ? -19.366 -9.696 -17.007 1.00 24.28 328 GLN A N 1
ATOM 2611 C CA . GLN A 1 328 ? -20.382 -9.635 -18.060 1.00 24.28 328 GLN A CA 1
ATOM 2612 C C . GLN A 1 328 ? -19.866 -8.784 -19.217 1.00 24.28 328 GLN A C 1
ATOM 2614 O O . GLN A 1 328 ? -19.225 -7.755 -19.021 1.00 24.28 328 GLN A O 1
ATOM 2619 N N . SER A 1 329 ? -20.099 -9.280 -20.428 1.00 28.83 329 SER A N 1
ATOM 2620 C CA . SER A 1 329 ? -19.771 -8.674 -21.715 1.00 28.83 329 SER A CA 1
ATOM 2621 C C . SER A 1 329 ? -20.257 -7.225 -21.798 1.00 28.83 329 SER A C 1
ATOM 2623 O O . SER A 1 329 ? -21.400 -6.964 -22.162 1.00 28.83 329 SER A O 1
ATOM 2625 N N . LEU A 1 330 ? -19.381 -6.283 -21.465 1.00 25.66 330 LEU A N 1
ATOM 2626 C CA . LEU A 1 330 ? -19.604 -4.852 -21.616 1.00 25.66 330 LEU A CA 1
ATOM 2627 C C . LEU A 1 330 ? -18.437 -4.281 -22.416 1.00 25.66 330 LEU A C 1
ATOM 2629 O O . LEU A 1 330 ? -17.273 -4.445 -22.048 1.00 25.66 330 LEU A O 1
ATOM 2633 N N . HIS A 1 331 ? -18.769 -3.653 -23.544 1.00 24.97 331 HIS A N 1
ATOM 2634 C CA . HIS A 1 331 ? -17.834 -2.941 -24.407 1.00 24.97 331 HIS A CA 1
ATOM 2635 C C . HIS A 1 331 ? -16.915 -2.032 -23.575 1.00 24.97 331 HIS A C 1
ATOM 2637 O O . HIS A 1 331 ? -17.370 -1.109 -22.901 1.00 24.97 331 HIS A O 1
ATOM 2643 N N . LEU A 1 332 ? -15.610 -2.307 -23.622 1.00 27.27 332 LEU A N 1
ATOM 2644 C CA . LEU A 1 332 ? -14.585 -1.469 -23.009 1.00 27.27 332 LEU A CA 1
ATOM 2645 C C . LEU A 1 332 ? -14.529 -0.120 -23.745 1.00 27.27 332 LEU A C 1
ATOM 2647 O O . LEU A 1 332 ? -14.385 -0.124 -24.969 1.00 27.27 332 LEU A O 1
ATOM 2651 N N . PRO A 1 333 ? -14.542 1.030 -23.047 1.00 28.47 333 PRO A N 1
ATOM 2652 C CA . PRO A 1 333 ? -14.024 2.251 -23.639 1.00 28.47 333 PRO A CA 1
ATOM 2653 C C . PRO A 1 333 ? -12.520 2.065 -23.886 1.00 28.47 333 PRO A C 1
ATOM 2655 O O . PRO A 1 333 ? -11.779 1.607 -23.001 1.00 28.47 333 PRO A O 1
ATOM 2658 N N . GLU A 1 334 ? -12.066 2.403 -25.091 1.00 26.22 334 GLU A N 1
ATOM 2659 C CA . GLU A 1 334 ? -10.648 2.434 -25.446 1.00 26.22 334 GLU A CA 1
ATOM 2660 C C . GLU A 1 334 ? -9.868 3.288 -24.426 1.00 26.22 334 GLU A C 1
ATOM 2662 O O . GLU A 1 334 ? -10.213 4.439 -24.172 1.00 26.22 334 GLU A O 1
ATOM 2667 N N . GLY A 1 335 ? -8.816 2.727 -23.812 1.00 30.12 335 GLY A N 1
ATOM 2668 C CA . GLY A 1 335 ? -7.915 3.478 -22.917 1.00 30.12 335 GLY A CA 1
ATOM 2669 C C . GLY A 1 335 ? -7.794 2.979 -21.476 1.00 30.12 335 GLY A C 1
ATOM 2670 O O . GLY A 1 335 ? -7.150 3.632 -20.655 1.00 30.12 335 GLY A O 1
ATOM 2671 N N . SER A 1 336 ? -8.359 1.822 -21.146 1.00 26.38 336 SER A N 1
ATOM 2672 C CA . SER A 1 336 ? -8.431 1.353 -19.767 1.00 26.38 336 SER A CA 1
ATOM 2673 C C . SER A 1 336 ? -7.378 0.265 -19.444 1.00 26.38 336 SER A C 1
ATOM 2675 O O . SER A 1 336 ? -7.140 -0.646 -20.232 1.00 26.38 336 SER A O 1
ATOM 2677 N N . VAL A 1 337 ? -6.672 0.419 -18.312 1.00 30.38 337 VAL A N 1
ATOM 2678 C CA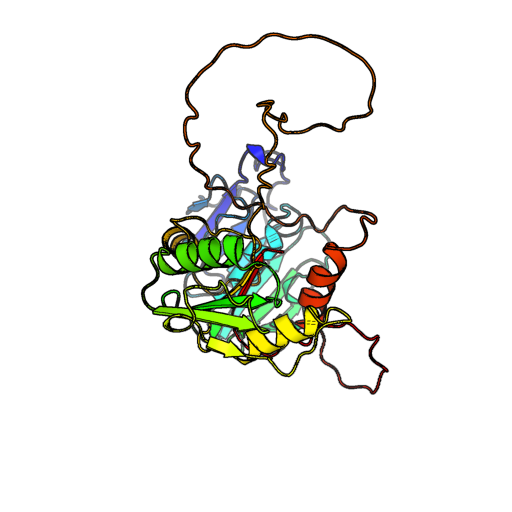 . VAL A 1 337 ? -5.578 -0.456 -17.830 1.00 30.38 337 VAL A CA 1
ATOM 2679 C C . VAL A 1 337 ? -6.173 -1.746 -17.247 1.00 30.38 337 VAL A C 1
ATOM 2681 O O . VAL A 1 337 ? -7.122 -1.674 -16.466 1.00 30.38 337 VAL A O 1
ATOM 2684 N N . GLU A 1 338 ? -5.649 -2.912 -17.633 1.00 26.81 338 GLU A N 1
ATOM 2685 C CA . GLU A 1 338 ? -5.894 -4.183 -16.944 1.00 26.81 338 GLU A CA 1
ATOM 2686 C C . GLU A 1 338 ? -4.756 -4.405 -15.947 1.00 26.81 338 GLU A C 1
ATOM 2688 O O . GLU A 1 338 ? -3.590 -4.502 -16.335 1.00 26.81 338 GLU A O 1
ATOM 2693 N N . CYS A 1 339 ? -5.087 -4.452 -14.657 1.00 28.45 339 CYS A N 1
ATOM 2694 C CA . CYS A 1 339 ? -4.149 -4.858 -13.621 1.00 28.45 339 CYS A CA 1
ATOM 2695 C C . CYS A 1 339 ? -4.163 -6.386 -13.525 1.00 28.45 339 CYS A C 1
ATOM 2697 O O . CYS A 1 339 ? -5.166 -6.993 -13.151 1.00 28.45 339 CYS A O 1
ATOM 2699 N N . PHE A 1 340 ? -3.047 -6.999 -13.898 1.00 28.52 340 PHE A N 1
ATOM 2700 C CA . PHE A 1 340 ? -2.782 -8.414 -13.669 1.00 28.52 340 PHE A CA 1
ATOM 2701 C C . PHE A 1 340 ? -2.357 -8.630 -12.206 1.00 28.52 340 PHE A C 1
ATOM 2703 O O . PHE A 1 340 ? -1.926 -7.671 -11.565 1.00 28.52 340 PHE A O 1
ATOM 2710 N N . PRO A 1 341 ? -2.462 -9.858 -11.662 1.00 27.11 341 PRO A N 1
ATOM 2711 C CA . PRO A 1 341 ? -2.104 -10.189 -10.277 1.00 27.11 341 PRO A CA 1
ATOM 2712 C C . PRO A 1 341 ? -0.579 -10.182 -10.033 1.00 27.11 341 PRO A C 1
ATOM 2714 O O . PRO A 1 341 ? -0.048 -11.055 -9.353 1.00 27.11 341 PRO A O 1
ATOM 2717 N N . VAL A 1 342 ? 0.139 -9.220 -10.613 1.00 26.00 342 VAL A N 1
ATOM 2718 C CA . VAL A 1 342 ? 1.594 -9.109 -10.543 1.00 26.00 342 VAL A CA 1
ATOM 2719 C C . VAL A 1 342 ? 1.951 -7.970 -9.595 1.00 26.00 342 VAL A C 1
ATOM 2721 O O . VAL A 1 342 ? 1.928 -6.805 -9.981 1.00 26.00 342 VAL A O 1
ATOM 2724 N N . GLY A 1 343 ? 2.283 -8.333 -8.357 1.00 41.09 343 GLY A N 1
ATOM 2725 C CA . GLY A 1 343 ? 3.184 -7.560 -7.502 1.00 41.09 343 GLY A CA 1
ATOM 2726 C C . GLY A 1 343 ? 2.720 -6.187 -6.997 1.00 41.09 343 GLY A C 1
ATOM 2727 O O . GLY A 1 343 ? 1.706 -5.614 -7.391 1.00 41.09 343 GLY A O 1
ATOM 2728 N N . ARG A 1 344 ? 3.496 -5.663 -6.047 1.00 51.47 344 ARG A N 1
ATOM 2729 C CA . ARG A 1 344 ? 3.285 -4.374 -5.379 1.00 51.47 344 ARG A CA 1
ATOM 2730 C C . ARG A 1 344 ? 3.761 -3.255 -6.299 1.00 51.47 344 ARG A C 1
ATOM 2732 O O . ARG A 1 344 ? 4.874 -3.328 -6.812 1.00 51.47 344 ARG A O 1
ATOM 2739 N N . VAL A 1 345 ? 2.955 -2.210 -6.493 1.00 48.38 345 VAL A N 1
ATOM 2740 C CA . VAL A 1 345 ? 3.232 -1.182 -7.511 1.00 48.38 345 VAL A CA 1
ATOM 2741 C C . VAL A 1 345 ? 3.526 0.177 -6.873 1.00 48.38 345 VAL A C 1
ATOM 2743 O O . VAL A 1 345 ? 2.760 0.690 -6.060 1.00 48.38 345 VAL A O 1
ATOM 2746 N N . PHE A 1 346 ? 4.619 0.803 -7.298 1.00 50.75 346 PHE A N 1
ATOM 2747 C CA . PHE A 1 346 ? 4.904 2.225 -7.136 1.00 50.75 346 PHE A CA 1
ATOM 2748 C C . PHE A 1 346 ? 4.682 2.934 -8.469 1.00 50.75 346 PHE A C 1
ATOM 2750 O O . PHE A 1 346 ? 5.264 2.542 -9.480 1.00 50.75 346 PHE A O 1
ATOM 2757 N N . VAL A 1 347 ? 3.886 4.005 -8.488 1.00 47.97 347 VAL A N 1
ATOM 2758 C CA . VAL A 1 347 ? 3.659 4.799 -9.709 1.00 47.97 347 VAL A CA 1
ATOM 2759 C C . VAL A 1 347 ? 4.092 6.240 -9.479 1.00 47.97 347 VAL A C 1
ATOM 2761 O O . VAL A 1 347 ? 3.553 6.931 -8.615 1.00 47.97 347 VAL A O 1
ATOM 2764 N N . LEU A 1 348 ? 5.045 6.712 -10.286 1.00 43.19 348 LEU A N 1
ATOM 2765 C CA . LEU A 1 348 ? 5.506 8.102 -10.292 1.00 43.19 348 LEU A CA 1
ATOM 2766 C C . LEU A 1 348 ? 5.052 8.797 -11.581 1.00 43.19 348 LEU A C 1
ATOM 2768 O O . LEU A 1 348 ? 5.773 8.836 -12.582 1.00 43.19 348 LEU A O 1
ATOM 2772 N N . GLY A 1 349 ? 3.813 9.301 -11.549 1.00 34.19 349 GLY A N 1
ATOM 2773 C CA . GLY A 1 349 ? 3.061 9.837 -12.695 1.00 34.19 349 GLY A CA 1
ATOM 2774 C C . GLY A 1 349 ? 3.201 11.324 -12.902 1.00 34.19 349 GLY A C 1
ATOM 2775 O O . GLY A 1 349 ? 3.216 12.065 -11.903 1.00 34.19 349 GLY A O 1
#

Secondary structure (DSSP, 8-state):
-EEEEEEE-GGG-PPPTTTSPPPPTT---SS--SEEEESSPPSSS--SEEEEEE-TT---GGG--SS-EEEESHHHH-TTHHHHHHHHHHSSPTT-EEEEE-SS----GGGSHHHHTTEEEEEE-SSEEEEEE-S--GGGS----SEEEEEEE--SS--HHHHHHHHHHHHS--SEEEEEEESPPPTT-S-TTT-EEE-TTS-TTTT-HHHHHHHHHHH--SSEEEEE-TTPPPPTTHHHHHHHH-SS--EE-PPPP-----S---PPPSS--------------------PPP--------S-----TTTHHHHHHHHHHTT-------PPPTTPPP--S--EEEEE-

Organism: Pseudomonas savastanoi pv. glycinea (NCBI:txid318)

pLDDT: mean 72.18, std 27.62, range [21.42, 98.31]

Radius of gyration: 23.3 Å; chains: 1; bounding box: 50×63×65 Å

Foldseek 3Di:
DAEEAEAAAVVVVADGQVRDDADDLPDDDPDDWPYEYENHDHPPDDHPYYDYHDDLLADPLVRQDEAEYEYEQLVVRDPCSLVVVLSRLQSYDQFHKYKYFYPFFDDDSCVFQQNPVFWDWPDDDRGMTMTGGHDHGLQNPDQDLQEEEEEEEAEQDDCPLLLVQVVLVVLAPGNHYAYEYEADYHPPRDPPVRHHYDNNVVDDPPPQVLVSVQRSLVPRPDQHYEYEYSNDHDDNHNSVSDVSSGGSDAEFEADDDDDDPDPDDDDDDPDDDDPDDDDDDDDDDDDDDDDDDDDDGDDDDPPDDPDPPDPVVQVVLVVVQVRDDDDDDDDDDPRGHHDDSGHHYYYHD

Sequence (349 aa):
MKTTHLQHHPSLGYLAADSLRKLPVGLLLPHECSGFVSFRAHPFRKRERVIKNLHAALRPLSMYDSGSYCFYGVQSDSPLAPLLLWDGPHFLNVGEKITVIEDTEFECYLDREYFAGSLKVIERSATSVTYKKVARLAAESDDDLDGWSFCLPVGPGDATVLNAVVKRILEIDVPSKEILLCGTPGSNFAYFDKVRIVGQDITAPPVQICKKKNRLALEAGFSNLVILHDRVFLPRNFGEIVRRFGPRYPLMTHAKHVFRQSAQYAPSPPFGLRHGFGRDSQRSSGGEPKLQRCSEYRPVDFSRDRADRFQLCQCHALQQRLLLRDRQSLHLPEGSVECFPVGRVFVLG